Protein AF-A0A835JUM2-F1 (afdb_monomer)

Secondary structure (DSSP, 8-state):
------PPPPPPEEEEEPPEE--HHHHTTTEEEE----TTPPP-TTS-----TTS-EEEEEEEEE---SEESEEEEESS--EEEEEGGG--EEEEEE---EESSSGGG-TT-EE-TTS-EE-PPPGGG-EEEEE-SS-EEEEPTT-EEEEEE-SSSEEEEEEEEETTTTSS-SSEEEEE-TTEEEEEPPPPP--PPPPPPPPPP-PPPPP------------------------------------HHHHS--------

Foldseek 3Di:
DDDDPPPDPDDFAEDEAEADADDQVVCVQFFGKADDDDPPDDDDPNDGPWQAPPAAKDKDKDKDFDFAQKDQKKKFFQRTKKKKWWDPFAKWKKKKAGAFWDADPVRRPPQWDADPQGTIGHDDAPVRIHMHIGGGGIMTIGDHRIIMDDRGDDDRMTMMTMIIHPCQPPPDSGMDMDGNVSYMYHYDDDDPDPDDDPDDDDDDDDDDDDDDDDDDDDDDDDDDDDDDDDDDDPPPPPPPPDDDDDCCVPVVDDDDDDD

Radius of gyration: 27.14 Å; Cα contacts (8 Å, |Δi|>4): 420; chains: 1; bounding box: 74×50×97 Å

Nearest PDB structures (foldseek):
  1xsq-assembly1_A  TM=7.901E-01  e=9.820E-09  Escherichia coli
  2bdr-assembly1_B  TM=7.263E-01  e=4.080E-09  Pseudomonas putida KT2440
  1xsr-assembly1_B  TM=7.067E-01  e=7.064E-09  Shigella flexneri
  1yqc-assembly1_B  TM=7.377E-01  e=3.666E-08  Escherichia coli O157:H7
  9gof-assembly1_C  TM=4.450E-01  e=7.590E-03  Synechocystis

Structure (mmCIF, N/CA/C/O backbone):
data_AF-A0A835JUM2-F1
#
_entry.id   AF-A0A835JUM2-F1
#
loop_
_atom_site.group_PDB
_atom_site.id
_atom_site.type_symbol
_atom_site.label_atom_id
_atom_site.label_alt_id
_atom_site.label_comp_id
_atom_site.label_asym_id
_atom_site.label_entity_id
_atom_site.label_seq_id
_atom_site.pdbx_PDB_ins_code
_atom_site.Cartn_x
_atom_site.Cartn_y
_atom_site.Cartn_z
_atom_site.occupancy
_atom_site.B_iso_or_equiv
_atom_site.auth_seq_id
_atom_site.auth_comp_id
_atom_site.auth_asym_id
_atom_site.auth_atom_id
_atom_site.pdbx_PDB_model_num
ATOM 1 N N . MET A 1 1 ? -34.531 -0.348 -42.355 1.00 35.59 1 MET A N 1
ATOM 2 C CA . MET A 1 1 ? -33.604 -1.500 -42.415 1.00 35.59 1 MET A CA 1
ATOM 3 C C . MET A 1 1 ? -32.203 -0.928 -42.332 1.00 35.59 1 MET A C 1
ATOM 5 O O . MET A 1 1 ? -31.914 -0.060 -43.134 1.00 35.59 1 MET A O 1
ATOM 9 N N . GLU A 1 2 ? -31.321 -1.218 -41.389 1.00 36.34 2 GLU A N 1
ATOM 10 C CA . GLU A 1 2 ? -31.312 -2.051 -40.189 1.00 36.34 2 GLU A CA 1
ATOM 11 C C . GLU A 1 2 ? -30.392 -1.357 -39.172 1.00 36.34 2 GLU A C 1
ATOM 13 O O . GLU A 1 2 ? -29.465 -0.634 -39.533 1.00 36.34 2 GLU A O 1
ATOM 18 N N . ILE A 1 3 ? -30.685 -1.571 -37.893 1.00 44.44 3 ILE A N 1
ATOM 19 C CA . ILE A 1 3 ? -29.864 -1.183 -36.747 1.00 44.44 3 ILE A CA 1
ATOM 20 C C . ILE A 1 3 ? -28.924 -2.361 -36.447 1.00 44.44 3 ILE A C 1
ATOM 22 O O . ILE A 1 3 ? -29.314 -3.507 -36.635 1.00 44.44 3 ILE A O 1
ATOM 26 N N . SER A 1 4 ? -27.777 -2.068 -35.826 1.00 44.69 4 SER A N 1
ATOM 27 C CA . SER A 1 4 ? -27.016 -2.965 -34.934 1.00 44.69 4 SER A CA 1
ATOM 28 C C . SER A 1 4 ? -25.844 -3.744 -35.535 1.00 44.69 4 SER A C 1
ATOM 30 O O . SER A 1 4 ? -25.947 -4.917 -35.875 1.00 44.69 4 SER A O 1
ATOM 32 N N . GLY A 1 5 ? -24.658 -3.147 -35.411 1.00 42.00 5 GLY A N 1
ATOM 33 C CA . GLY A 1 5 ? -23.423 -3.883 -35.143 1.00 42.00 5 GLY A CA 1
ATOM 34 C C . GLY A 1 5 ? -23.059 -3.809 -33.657 1.00 42.00 5 GLY A C 1
ATOM 35 O O . GLY A 1 5 ? -22.056 -3.195 -33.309 1.00 42.00 5 GLY A O 1
ATOM 36 N N . LYS A 1 6 ? -23.867 -4.382 -32.750 1.00 43.22 6 LYS A N 1
ATOM 37 C CA . LYS A 1 6 ? -23.385 -4.671 -31.387 1.00 43.22 6 LYS A CA 1
ATOM 38 C C . LYS A 1 6 ? -22.268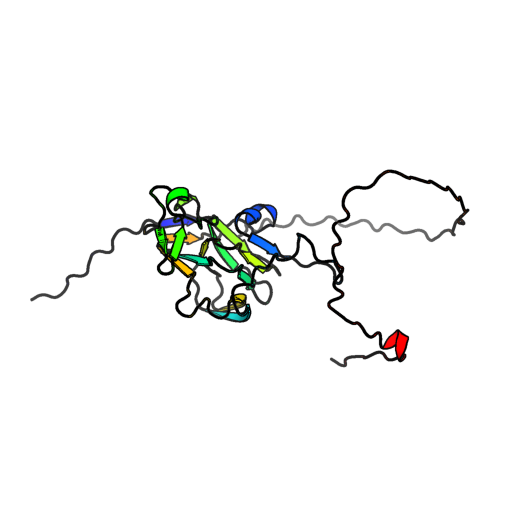 -5.707 -31.506 1.00 43.22 6 LYS A C 1
ATOM 40 O O . LYS A 1 6 ? -22.530 -6.866 -31.824 1.00 43.22 6 LYS A O 1
ATOM 45 N N . SER A 1 7 ? -21.028 -5.283 -31.270 1.00 48.22 7 SER A N 1
ATOM 46 C CA . SER A 1 7 ? -19.894 -6.192 -31.133 1.00 48.22 7 SER A CA 1
ATOM 47 C C . SER A 1 7 ? -20.215 -7.222 -30.045 1.00 48.22 7 SER A C 1
ATOM 49 O O . SER A 1 7 ? -20.602 -6.875 -28.927 1.00 48.22 7 SER A O 1
ATOM 51 N N . LYS A 1 8 ? -20.118 -8.512 -30.387 1.00 41.38 8 LYS A N 1
ATOM 52 C CA . LYS A 1 8 ? -20.225 -9.599 -29.406 1.00 41.38 8 LYS A CA 1
ATOM 53 C C . LYS A 1 8 ? -19.185 -9.350 -28.300 1.00 41.38 8 LYS A C 1
ATOM 55 O O . LYS A 1 8 ? -18.025 -9.113 -28.646 1.00 41.38 8 LYS A O 1
ATOM 60 N N . PRO A 1 9 ? -19.552 -9.406 -27.004 1.00 50.22 9 PRO A N 1
ATOM 61 C CA . PRO A 1 9 ? -18.567 -9.307 -25.939 1.00 50.22 9 PRO A CA 1
ATOM 62 C C . PRO A 1 9 ? -17.580 -10.464 -26.093 1.00 50.22 9 PRO A C 1
ATOM 64 O O . PRO A 1 9 ? -17.992 -11.625 -26.137 1.00 50.22 9 PRO A O 1
ATOM 67 N N . GLN A 1 10 ? -16.289 -10.151 -26.223 1.00 50.84 10 GLN A N 1
ATOM 68 C CA . GLN A 1 10 ? -15.258 -11.182 -26.191 1.00 50.84 10 GLN A CA 1
ATOM 69 C C . GLN A 1 10 ? -15.315 -11.920 -24.843 1.00 50.84 10 GLN A C 1
ATOM 71 O O . GLN A 1 10 ? -15.586 -11.286 -23.818 1.00 50.84 10 GLN A O 1
ATOM 76 N N . PRO A 1 11 ? -15.094 -13.247 -24.821 1.00 54.12 11 PRO A N 1
ATOM 77 C CA . PRO A 1 11 ? -15.114 -14.017 -23.586 1.00 54.12 11 PRO A CA 1
ATOM 78 C C . PRO A 1 11 ? -14.038 -13.490 -22.629 1.00 54.12 11 PRO A C 1
ATOM 80 O O . PRO A 1 11 ? -12.848 -13.516 -22.934 1.00 54.12 11 PRO A O 1
ATOM 83 N N . VAL A 1 12 ? -14.467 -12.988 -21.471 1.00 65.69 12 VAL A N 1
ATOM 84 C CA . VAL A 1 12 ? -13.568 -12.513 -20.415 1.00 65.69 12 VAL A CA 1
ATOM 85 C C . VAL A 1 12 ? -13.053 -13.727 -19.649 1.00 65.69 12 VAL A C 1
ATOM 87 O O . VAL A 1 12 ? -13.846 -14.494 -19.104 1.00 65.69 12 VAL A O 1
ATOM 90 N N . ASN A 1 13 ? -11.734 -13.899 -19.580 1.00 78.06 13 ASN A N 1
ATOM 91 C CA . ASN A 1 13 ? -11.128 -14.922 -18.733 1.00 78.06 13 ASN A CA 1
ATOM 92 C C . ASN A 1 13 ? -11.263 -14.493 -17.261 1.00 78.06 13 ASN A C 1
ATOM 94 O O . ASN A 1 13 ? -10.704 -13.470 -16.865 1.00 78.06 13 ASN A O 1
ATOM 98 N N . VAL A 1 14 ? -12.027 -15.231 -16.451 1.00 78.38 14 VAL A N 1
ATOM 99 C CA . VAL A 1 14 ? -12.276 -14.886 -15.041 1.00 78.38 14 VAL A CA 1
ATOM 100 C C . VAL A 1 14 ? -11.439 -15.769 -14.127 1.00 78.38 14 VAL A C 1
ATOM 102 O O . VAL A 1 14 ? -11.598 -16.988 -14.116 1.00 78.38 14 VAL A O 1
ATOM 105 N N . LYS A 1 15 ? -10.597 -15.149 -13.297 1.00 80.81 15 LYS A N 1
ATOM 106 C CA . LYS A 1 15 ? -9.827 -15.827 -12.257 1.00 80.81 15 LYS A CA 1
ATOM 107 C C . LYS A 1 15 ? -10.419 -15.544 -10.884 1.00 80.81 15 LYS A C 1
ATOM 109 O O . LYS A 1 15 ? -10.420 -14.413 -10.402 1.00 80.81 15 LYS A O 1
ATOM 114 N N . VAL A 1 16 ? -10.895 -16.597 -10.235 1.00 84.81 16 VAL A N 1
ATOM 115 C CA . VAL A 1 16 ? -11.339 -16.539 -8.843 1.00 84.81 16 VAL A CA 1
ATOM 116 C C . VAL A 1 16 ? -10.122 -16.628 -7.929 1.00 84.81 16 VAL A C 1
ATOM 118 O O . VAL A 1 16 ? -9.313 -17.544 -8.068 1.00 84.81 16 VAL A O 1
ATOM 121 N N . VAL A 1 17 ? -9.989 -15.693 -6.988 1.00 87.00 17 VAL A N 1
ATOM 122 C CA . VAL A 1 17 ? -8.877 -15.677 -6.028 1.00 87.00 17 VAL A CA 1
ATOM 123 C C . VAL A 1 17 ? -9.404 -15.651 -4.601 1.00 87.00 17 VAL A C 1
ATOM 125 O O . VAL A 1 17 ? -10.311 -14.887 -4.264 1.00 87.00 17 VAL A O 1
ATOM 128 N N . LYS A 1 18 ? -8.816 -16.501 -3.755 1.00 90.94 18 LYS A N 1
ATOM 129 C CA . LYS A 1 18 ? -9.053 -16.510 -2.313 1.00 90.94 18 LYS A CA 1
ATOM 130 C C . LYS A 1 18 ? -8.054 -15.559 -1.641 1.00 90.94 18 LYS A C 1
ATOM 132 O O . LYS A 1 18 ? -6.857 -15.735 -1.857 1.00 90.94 18 LYS A O 1
ATOM 137 N N . PRO A 1 19 ? -8.511 -14.579 -0.844 1.00 95.00 19 PRO A N 1
ATOM 138 C CA . PRO A 1 19 ? -7.604 -13.705 -0.112 1.00 95.00 19 PRO A CA 1
ATOM 139 C C . PRO A 1 19 ? -6.831 -14.442 0.987 1.00 95.00 19 PRO A C 1
ATOM 141 O O . PRO A 1 19 ? -7.405 -15.280 1.688 1.00 95.00 19 PRO A O 1
ATOM 144 N N . THR A 1 20 ? -5.572 -14.059 1.180 1.00 96.69 20 THR A N 1
ATOM 145 C CA . THR A 1 20 ? -4.725 -14.441 2.324 1.00 96.69 20 THR A CA 1
ATO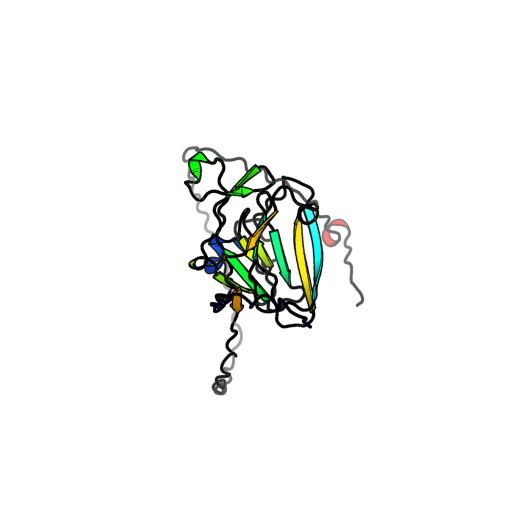M 146 C C . THR A 1 20 ? -4.648 -13.274 3.308 1.00 96.69 20 THR A C 1
ATOM 148 O O . THR A 1 20 ? -4.646 -12.126 2.877 1.00 96.69 20 THR A O 1
ATOM 151 N N . GLU A 1 21 ? -4.605 -13.511 4.620 1.00 97.94 21 GLU A N 1
ATOM 152 C CA . GLU A 1 21 ? -4.428 -12.406 5.579 1.00 97.94 21 GLU A CA 1
ATOM 153 C C . GLU A 1 21 ? -3.045 -11.762 5.417 1.00 97.94 21 GLU A C 1
ATOM 155 O O . GLU A 1 21 ? -2.048 -12.468 5.283 1.00 97.94 21 GLU A O 1
ATOM 160 N N . ALA A 1 22 ? -2.984 -10.431 5.433 1.00 98.12 22 ALA A N 1
ATOM 161 C CA . ALA A 1 22 ? -1.729 -9.696 5.428 1.00 98.12 22 ALA A CA 1
ATOM 162 C C . ALA A 1 22 ? -1.066 -9.771 6.810 1.00 98.12 22 ALA A C 1
ATOM 164 O O . ALA A 1 22 ? -1.553 -9.206 7.792 1.00 98.12 22 ALA A O 1
ATOM 165 N N . THR A 1 23 ? 0.076 -10.448 6.857 1.00 97.75 23 THR A N 1
ATOM 166 C CA . THR A 1 23 ? 1.000 -10.495 7.998 1.00 97.75 23 THR A CA 1
ATOM 167 C C . THR A 1 23 ? 2.378 -10.010 7.546 1.00 97.75 23 THR A C 1
ATOM 169 O O . THR A 1 23 ? 2.643 -10.013 6.336 1.00 97.75 23 THR A O 1
ATOM 172 N N . PRO A 1 24 ? 3.282 -9.629 8.465 1.00 97.50 24 PRO A N 1
ATOM 173 C CA . PRO A 1 24 ? 4.654 -9.287 8.099 1.00 97.50 24 PRO A CA 1
ATOM 174 C C . PRO A 1 24 ? 5.326 -10.357 7.221 1.00 97.50 24 PRO A C 1
ATOM 176 O O . PRO A 1 24 ? 5.960 -10.034 6.221 1.00 97.50 24 PRO A O 1
ATOM 179 N N . GLU A 1 25 ? 5.119 -11.641 7.515 1.00 97.81 25 GLU A N 1
ATOM 180 C CA . GLU A 1 25 ? 5.745 -12.763 6.805 1.00 97.81 25 GLU A CA 1
ATOM 181 C C . GLU A 1 25 ? 5.142 -12.989 5.421 1.00 97.81 25 GLU A C 1
ATOM 183 O O . GLU A 1 25 ? 5.872 -13.241 4.460 1.00 97.81 25 GLU A O 1
ATOM 188 N N . SER A 1 26 ? 3.814 -12.926 5.318 1.00 98.12 26 SER A N 1
ATOM 189 C CA . SER A 1 26 ? 3.096 -13.192 4.070 1.00 98.12 26 SER A CA 1
ATOM 190 C C . SER A 1 26 ? 3.173 -12.018 3.092 1.00 98.12 26 SER A C 1
ATOM 192 O O . SER A 1 26 ? 3.110 -12.231 1.881 1.00 98.12 26 SER A O 1
ATOM 194 N N . PHE A 1 27 ? 3.370 -10.792 3.592 1.00 98.44 27 PHE A N 1
ATOM 195 C CA . PHE A 1 27 ? 3.396 -9.574 2.782 1.00 98.44 27 PHE A CA 1
ATOM 196 C C . PHE A 1 27 ? 4.808 -9.057 2.442 1.00 98.44 27 PHE A C 1
ATOM 198 O O . PHE A 1 27 ? 4.936 -8.170 1.597 1.00 98.44 27 PHE A O 1
ATOM 205 N N . LYS A 1 28 ? 5.872 -9.624 3.035 1.00 97.81 28 LYS A N 1
ATOM 206 C CA . LYS A 1 28 ? 7.263 -9.119 2.948 1.00 97.81 28 LYS A CA 1
ATOM 207 C C . LYS A 1 28 ? 7.801 -8.850 1.538 1.00 97.81 28 LYS A C 1
ATOM 209 O O . LYS A 1 28 ? 8.631 -7.968 1.354 1.00 97.81 28 LYS A O 1
ATOM 214 N N . GLU A 1 29 ? 7.354 -9.606 0.533 1.00 98.00 29 GLU A N 1
ATOM 215 C CA . GLU A 1 29 ? 7.826 -9.443 -0.853 1.00 98.00 29 GLU A CA 1
ATOM 216 C C . GLU A 1 29 ? 7.176 -8.248 -1.572 1.00 98.00 29 GLU A C 1
ATOM 218 O O . GLU A 1 29 ? 7.669 -7.791 -2.602 1.00 98.00 29 GLU A O 1
ATOM 223 N N . TYR A 1 30 ? 6.071 -7.737 -1.028 1.00 98.38 30 TYR A N 1
ATOM 224 C CA . TYR A 1 30 ? 5.279 -6.641 -1.588 1.00 98.38 30 TYR A CA 1
ATOM 225 C C . TYR A 1 30 ? 5.457 -5.349 -0.788 1.00 98.38 30 TYR A C 1
ATOM 227 O O . TYR A 1 30 ? 5.277 -4.252 -1.324 1.00 98.38 30 TYR A O 1
A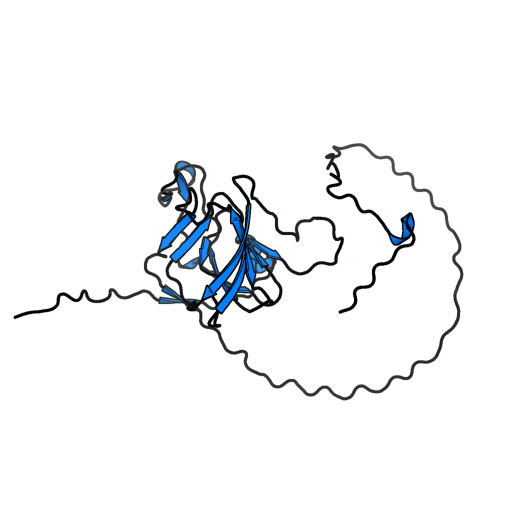TOM 235 N N . GLY A 1 31 ? 5.802 -5.462 0.492 1.00 98.38 31 GLY A N 1
ATOM 236 C CA . GLY A 1 31 ? 5.839 -4.331 1.398 1.00 98.38 31 GLY A CA 1
ATOM 237 C C . GLY A 1 31 ? 5.950 -4.738 2.861 1.00 98.38 31 GLY A C 1
ATOM 238 O O . GLY A 1 31 ? 6.455 -5.807 3.189 1.00 98.38 31 GLY A O 1
ATOM 239 N N . GLN A 1 32 ? 5.440 -3.877 3.737 1.00 98.62 32 GLN A N 1
ATOM 240 C CA . GLN A 1 32 ? 5.355 -4.100 5.178 1.00 98.62 32 GLN A CA 1
ATOM 241 C C . GLN A 1 32 ? 3.902 -3.974 5.643 1.00 98.62 32 GLN A C 1
ATOM 243 O O . GLN A 1 32 ? 3.146 -3.154 5.118 1.00 98.62 32 GLN A O 1
ATOM 248 N N . VAL A 1 33 ? 3.527 -4.779 6.635 1.00 98.44 33 VAL A N 1
ATOM 249 C CA . VAL A 1 33 ? 2.294 -4.608 7.413 1.00 98.44 33 VAL A CA 1
ATOM 250 C C . VAL A 1 33 ? 2.696 -3.938 8.713 1.00 98.44 33 VAL A C 1
ATOM 252 O O . VAL A 1 33 ? 3.566 -4.458 9.407 1.00 98.44 33 VAL A O 1
ATOM 255 N N . ILE A 1 34 ? 2.092 -2.793 9.013 1.00 97.81 34 ILE A N 1
ATOM 256 C CA . ILE A 1 34 ? 2.413 -2.001 10.195 1.00 97.81 34 ILE A CA 1
ATOM 257 C C . ILE A 1 34 ? 1.254 -2.093 11.177 1.00 97.81 34 ILE A C 1
ATOM 259 O O . ILE A 1 34 ? 0.096 -1.834 10.832 1.00 97.81 34 ILE A O 1
ATOM 263 N N . GLU A 1 35 ? 1.595 -2.503 12.391 1.00 94.62 35 GLU A N 1
ATOM 264 C CA . GLU A 1 35 ? 0.688 -2.707 13.514 1.00 94.62 35 GLU A CA 1
ATOM 265 C C . GLU A 1 35 ? 1.028 -1.719 14.633 1.00 94.62 35 GLU A C 1
ATOM 267 O O . GLU A 1 35 ? 2.043 -1.028 14.576 1.00 94.62 35 GLU A O 1
ATOM 272 N N . ALA A 1 36 ? 0.163 -1.636 15.641 1.00 92.50 36 ALA A N 1
ATOM 273 C CA . ALA A 1 36 ? 0.423 -0.793 16.798 1.00 92.50 36 ALA A CA 1
ATOM 274 C C . ALA A 1 36 ? 1.676 -1.266 17.556 1.00 92.50 36 ALA A C 1
ATOM 276 O O . ALA A 1 36 ? 1.815 -2.454 17.855 1.00 92.50 36 ALA A O 1
ATOM 277 N N . SER A 1 37 ? 2.541 -0.319 17.907 1.00 90.31 37 SER A N 1
ATOM 278 C CA . SER A 1 37 ? 3.666 -0.486 18.827 1.00 90.31 37 SER A CA 1
ATOM 279 C C . SER A 1 37 ? 3.447 0.355 20.093 1.00 90.31 37 SER A C 1
ATOM 281 O O . SER A 1 37 ? 2.630 1.284 20.084 1.00 90.31 37 SER A O 1
ATOM 283 N N . PRO A 1 38 ? 4.121 0.029 21.210 1.00 91.81 38 PRO A N 1
ATOM 284 C CA . PRO A 1 38 ? 4.173 0.905 22.373 1.00 91.81 38 PRO A CA 1
ATOM 285 C C . PRO A 1 38 ? 4.737 2.287 22.023 1.00 91.81 38 PRO A C 1
ATOM 287 O O . PRO A 1 38 ? 5.635 2.414 21.192 1.00 91.81 38 PRO A O 1
ATOM 290 N N . ASP A 1 39 ? 4.236 3.316 22.704 1.00 89.25 39 ASP A N 1
ATOM 291 C CA . ASP A 1 39 ? 4.783 4.667 22.586 1.00 89.25 39 ASP A CA 1
ATOM 292 C C . ASP A 1 39 ? 6.248 4.724 23.060 1.00 89.25 39 ASP A C 1
ATOM 294 O O . ASP A 1 39 ? 6.640 4.030 24.003 1.00 89.25 39 ASP A O 1
ATOM 298 N N . GLY A 1 40 ? 7.056 5.550 22.396 1.00 85.81 40 GLY A N 1
ATOM 299 C CA . GLY A 1 40 ? 8.481 5.722 22.690 1.00 85.81 40 GLY A CA 1
ATOM 300 C C . GLY A 1 40 ? 9.413 4.600 22.208 1.00 85.81 40 GLY A C 1
ATOM 301 O O . GLY A 1 40 ? 10.599 4.639 22.541 1.00 85.81 40 GLY A O 1
ATOM 302 N N . GLU A 1 41 ? 8.930 3.611 21.442 1.00 88.69 41 GLU A N 1
ATOM 303 C CA . GLU A 1 41 ? 9.810 2.633 20.778 1.00 88.69 41 GLU A CA 1
ATOM 304 C C . GLU A 1 41 ? 10.740 3.351 19.773 1.00 88.69 41 GLU A C 1
ATOM 306 O O . GLU A 1 41 ? 10.306 4.220 19.013 1.00 88.69 41 GLU A O 1
ATOM 311 N N . GLU A 1 42 ? 12.042 3.032 19.794 1.00 90.19 42 GLU A N 1
ATOM 312 C CA . GLU A 1 42 ? 13.005 3.612 18.846 1.00 90.19 42 GLU A CA 1
ATOM 313 C C . GLU A 1 42 ? 12.721 3.109 17.418 1.00 90.19 42 GLU A C 1
ATOM 315 O O . GLU A 1 42 ? 12.388 1.939 17.219 1.00 90.19 42 GLU A O 1
ATOM 320 N N . PHE A 1 43 ? 12.921 3.978 16.418 1.00 91.88 43 PHE A N 1
ATOM 321 C CA . PHE A 1 43 ? 12.747 3.624 15.007 1.00 91.88 43 PHE A CA 1
ATOM 322 C C . PHE A 1 43 ? 13.567 2.385 14.625 1.00 91.88 43 PHE A C 1
ATOM 324 O O . PHE A 1 43 ? 14.780 2.319 14.847 1.00 91.88 43 PHE A O 1
ATOM 331 N N . GLY A 1 44 ? 12.912 1.426 13.980 1.00 92.75 44 GLY A N 1
ATOM 332 C CA . GLY A 1 44 ? 13.501 0.149 13.626 1.00 92.75 44 GLY A CA 1
ATOM 333 C C . GLY A 1 44 ? 12.855 -0.518 12.410 1.00 92.75 44 GLY A C 1
ATOM 334 O O . GLY A 1 44 ? 12.019 0.053 11.712 1.00 92.75 44 GLY A O 1
ATOM 335 N N . PRO A 1 45 ? 13.231 -1.776 12.121 1.00 92.56 45 PRO A N 1
ATOM 336 C CA . PRO A 1 45 ? 12.781 -2.493 10.925 1.00 92.56 45 PRO A CA 1
ATOM 337 C C . PRO A 1 45 ? 11.280 -2.829 10.920 1.00 92.56 45 PRO A C 1
ATOM 339 O O . PRO A 1 45 ? 10.745 -3.226 9.883 1.00 92.56 45 PRO A O 1
ATOM 342 N N . LYS A 1 46 ? 10.605 -2.702 12.069 1.00 91.12 46 LYS A N 1
ATOM 343 C CA . LYS A 1 46 ? 9.155 -2.891 12.193 1.00 91.12 46 LYS A CA 1
ATOM 344 C C . LYS A 1 46 ? 8.367 -1.660 11.749 1.00 91.12 46 LYS A C 1
ATOM 346 O O . LYS A 1 46 ? 7.207 -1.807 11.377 1.00 91.12 46 LYS A O 1
ATOM 351 N N . ASP A 1 47 ? 8.996 -0.488 11.732 1.00 94.88 47 ASP A N 1
ATOM 352 C CA . ASP A 1 47 ? 8.390 0.737 11.230 1.00 94.88 47 ASP A CA 1
ATOM 353 C C . ASP A 1 47 ? 8.355 0.753 9.705 1.00 94.88 47 ASP A C 1
ATOM 355 O O . ASP A 1 47 ? 9.164 0.112 9.019 1.00 94.88 47 ASP A O 1
ATOM 359 N N . ALA A 1 48 ? 7.426 1.535 9.158 1.00 96.56 48 ALA A N 1
ATOM 360 C CA . ALA A 1 48 ? 7.342 1.752 7.724 1.00 96.56 48 ALA A CA 1
ATOM 361 C C . ALA A 1 48 ? 8.653 2.360 7.203 1.00 96.56 48 ALA A C 1
ATOM 363 O O . ALA A 1 48 ? 8.997 3.498 7.510 1.00 96.56 48 ALA A O 1
ATOM 364 N N . GLN A 1 49 ? 9.366 1.616 6.360 1.00 97.62 49 GLN A N 1
ATOM 365 C CA . GLN A 1 49 ? 10.583 2.092 5.711 1.00 97.62 49 GLN A CA 1
ATOM 366 C C . GLN A 1 49 ? 10.189 2.921 4.485 1.00 97.62 49 GLN A C 1
ATOM 368 O O . GLN A 1 49 ? 9.937 2.377 3.400 1.00 97.62 49 GLN A O 1
ATOM 373 N N . LEU A 1 50 ? 10.053 4.231 4.681 1.00 97.19 50 LEU A N 1
ATOM 374 C CA . LEU A 1 50 ? 9.536 5.161 3.680 1.00 97.19 50 LEU A CA 1
ATOM 375 C C . LEU A 1 50 ? 10.632 5.635 2.723 1.00 97.19 50 LEU A C 1
ATOM 377 O O . LEU A 1 50 ? 11.724 6.011 3.136 1.00 97.19 50 LEU A O 1
ATOM 381 N N . ASN A 1 51 ? 10.302 5.692 1.434 1.00 95.88 51 ASN A N 1
ATOM 382 C CA . ASN A 1 51 ? 11.060 6.462 0.457 1.00 95.88 51 ASN A CA 1
ATOM 383 C C . ASN A 1 51 ? 10.125 7.483 -0.191 1.00 95.88 51 ASN A C 1
ATOM 385 O O . ASN A 1 51 ? 9.244 7.128 -0.978 1.00 95.88 51 ASN A O 1
ATOM 389 N N . LEU A 1 52 ? 10.338 8.745 0.177 1.00 94.75 52 LEU A N 1
ATOM 390 C CA . LEU A 1 52 ? 9.577 9.907 -0.275 1.00 94.75 52 LEU A CA 1
ATOM 391 C C . LEU A 1 52 ? 10.493 10.986 -0.886 1.00 94.75 52 LEU A C 1
ATOM 393 O O . LEU A 1 52 ? 10.070 12.122 -1.063 1.00 94.75 52 LEU A O 1
ATOM 397 N N . SER A 1 53 ? 11.755 10.656 -1.186 1.00 94.75 53 SER A N 1
ATOM 398 C CA . SER A 1 53 ? 12.804 11.642 -1.496 1.00 94.75 53 SER A CA 1
ATOM 399 C C . SER A 1 53 ? 12.674 12.299 -2.874 1.00 94.75 53 SER A C 1
ATOM 401 O O . SER A 1 53 ? 13.284 13.335 -3.121 1.00 94.75 53 SER A O 1
ATOM 403 N N . LEU A 1 54 ? 11.877 11.717 -3.776 1.00 89.69 54 LEU A N 1
ATOM 404 C CA . LEU A 1 54 ? 11.756 12.142 -5.177 1.00 89.69 54 LEU A CA 1
ATOM 405 C C . LEU A 1 54 ? 10.563 13.075 -5.440 1.00 89.69 54 LEU A C 1
ATOM 407 O O . LEU A 1 54 ? 10.056 13.150 -6.563 1.00 89.69 54 LEU A O 1
ATOM 411 N N . GLY A 1 55 ? 10.087 13.783 -4.417 1.00 87.75 55 GLY A N 1
ATOM 412 C CA . GLY A 1 55 ? 9.041 14.787 -4.564 1.00 87.75 55 GLY A CA 1
ATOM 413 C C . GLY A 1 55 ? 8.517 15.303 -3.233 1.00 87.75 55 GLY A C 1
ATOM 414 O O . GLY A 1 55 ? 9.120 15.107 -2.185 1.00 87.75 55 GLY A O 1
ATOM 415 N N . ILE A 1 56 ? 7.363 15.962 -3.287 1.00 93.31 56 ILE A N 1
ATOM 416 C CA . ILE A 1 56 ? 6.665 16.440 -2.093 1.00 93.31 56 ILE A CA 1
ATOM 417 C C . ILE A 1 56 ? 5.776 15.301 -1.578 1.00 93.31 56 ILE A C 1
ATOM 419 O O . ILE A 1 56 ? 4.893 14.867 -2.328 1.00 93.31 56 ILE A O 1
ATOM 423 N N . PRO A 1 57 ? 5.957 14.817 -0.336 1.00 94.50 57 PRO A N 1
ATOM 424 C CA . PRO A 1 57 ? 5.033 13.868 0.264 1.00 94.50 57 PRO A CA 1
ATOM 425 C C . PRO A 1 57 ? 3.628 14.462 0.358 1.00 94.50 57 PRO A C 1
ATOM 427 O O . PRO A 1 57 ? 3.440 15.627 0.701 1.00 94.50 57 PRO A O 1
ATOM 430 N N . ARG A 1 58 ? 2.623 13.643 0.082 1.00 93.94 58 ARG A N 1
ATOM 431 C CA . ARG A 1 58 ? 1.215 13.961 0.264 1.00 93.94 58 ARG A CA 1
ATOM 432 C C . ARG A 1 58 ? 0.608 12.906 1.162 1.00 93.94 58 ARG A C 1
ATOM 434 O O . ARG A 1 58 ? 0.544 11.737 0.791 1.00 93.94 58 ARG A O 1
ATOM 441 N N . PHE A 1 59 ? 0.122 13.359 2.309 1.00 97.25 59 PHE A N 1
ATOM 442 C CA . PHE A 1 59 ? -0.650 12.554 3.235 1.00 97.25 59 PHE A CA 1
ATOM 443 C C . PHE A 1 59 ? -2.075 13.093 3.292 1.00 97.25 59 PHE A C 1
ATOM 445 O O . PHE A 1 59 ? -2.278 14.278 3.550 1.00 97.25 59 PHE A O 1
ATOM 452 N N . TYR A 1 60 ? -3.060 12.264 2.963 1.00 96.44 60 TYR A N 1
ATOM 453 C CA . TYR A 1 60 ? -4.447 12.707 2.857 1.00 96.44 60 TYR A CA 1
ATOM 454 C C . TYR A 1 60 ? -5.433 11.588 3.166 1.00 96.44 60 TYR A C 1
ATOM 456 O O . TYR A 1 60 ? -5.104 10.403 3.096 1.00 96.44 60 TYR A O 1
ATOM 464 N N . ILE A 1 61 ? -6.664 11.994 3.471 1.00 97.81 61 ILE A N 1
ATOM 465 C CA . ILE A 1 61 ? -7.797 11.087 3.598 1.00 97.81 61 ILE A CA 1
ATOM 466 C C . ILE A 1 61 ? -8.417 10.900 2.214 1.00 97.81 61 ILE A C 1
ATOM 468 O O . ILE A 1 61 ? -8.915 11.841 1.595 1.00 97.81 61 ILE A O 1
ATOM 472 N N . MET A 1 62 ? -8.369 9.672 1.717 1.00 96.06 62 MET A N 1
ATOM 473 C CA . MET A 1 62 ? -8.985 9.250 0.471 1.00 96.06 62 MET A CA 1
ATOM 474 C C . MET A 1 62 ? -10.333 8.593 0.773 1.00 96.06 62 MET A C 1
ATOM 476 O O . MET A 1 62 ? -10.386 7.442 1.208 1.00 96.06 62 MET A O 1
ATOM 480 N N . LYS A 1 63 ? -11.426 9.310 0.501 1.00 96.44 63 LYS A N 1
ATOM 481 C CA . LYS A 1 63 ? -12.782 8.756 0.552 1.00 96.44 63 LYS A CA 1
ATOM 482 C C . LYS A 1 63 ? -13.065 7.944 -0.704 1.00 96.44 63 LYS A C 1
ATOM 484 O O . LYS A 1 63 ? -13.023 8.473 -1.815 1.00 96.44 63 LYS A O 1
ATOM 489 N N . LEU A 1 64 ? -13.351 6.658 -0.536 1.00 94.81 64 LEU A N 1
ATOM 490 C CA . LEU A 1 64 ? -13.701 5.759 -1.630 1.00 94.81 64 LEU A CA 1
ATOM 491 C C . LEU A 1 64 ? -15.153 5.313 -1.518 1.00 94.81 64 LEU A C 1
ATOM 493 O O . LEU A 1 64 ? -15.633 4.996 -0.433 1.00 94.81 64 LEU A O 1
ATOM 497 N N . GLU A 1 65 ? -15.828 5.211 -2.661 1.00 93.81 65 GLU A N 1
ATOM 498 C CA . GLU A 1 65 ? -17.220 4.772 -2.745 1.00 93.81 65 GLU A CA 1
ATOM 499 C C . GLU A 1 65 ? -17.383 3.640 -3.769 1.00 93.81 65 GLU A C 1
ATOM 501 O O . GLU A 1 65 ? -16.649 3.564 -4.757 1.00 93.81 65 GLU A O 1
ATOM 506 N N . LYS A 1 66 ? -18.368 2.765 -3.538 1.00 86.44 66 LYS A N 1
ATOM 507 C CA . LYS A 1 66 ? -18.885 1.757 -4.483 1.00 86.44 66 LYS A CA 1
ATOM 508 C C . LYS A 1 66 ? -17.798 0.892 -5.135 1.00 86.44 66 LYS A C 1
ATOM 510 O O . LYS A 1 66 ? -17.811 0.653 -6.344 1.00 86.44 66 LYS A O 1
ATOM 515 N N . ARG A 1 67 ? -16.850 0.388 -4.342 1.00 85.06 67 ARG A N 1
ATOM 516 C CA . ARG A 1 67 ? -15.817 -0.536 -4.831 1.00 85.06 67 ARG A CA 1
ATOM 517 C C . ARG A 1 67 ? -16.389 -1.946 -4.976 1.00 85.06 67 ARG A C 1
ATOM 519 O O . ARG A 1 67 ? -16.977 -2.492 -4.051 1.00 85.06 67 ARG A O 1
ATOM 526 N N . SER A 1 68 ? -16.202 -2.559 -6.142 1.00 84.00 68 SER A N 1
ATOM 527 C CA . SER A 1 68 ? -16.517 -3.976 -6.345 1.00 84.00 68 SER A CA 1
ATOM 528 C C . SER A 1 68 ? -15.327 -4.855 -5.968 1.00 84.00 68 SER A C 1
ATOM 530 O O . SER A 1 68 ? -14.189 -4.482 -6.235 1.00 84.00 68 SER A O 1
ATOM 532 N N . LEU A 1 69 ? -15.575 -6.060 -5.449 1.00 91.88 69 LEU A N 1
ATOM 533 C CA . LEU A 1 69 ? -14.543 -7.070 -5.165 1.00 91.88 69 LEU A CA 1
ATOM 534 C C . LEU A 1 69 ? -14.031 -7.773 -6.442 1.00 91.88 69 LEU A C 1
ATOM 536 O O . LEU A 1 69 ? -13.990 -9.000 -6.534 1.00 91.88 69 LEU A O 1
ATOM 540 N N . LYS A 1 70 ? -13.676 -6.977 -7.453 1.00 88.62 70 LYS A N 1
ATOM 541 C CA . LYS A 1 70 ? -13.104 -7.418 -8.724 1.00 88.62 70 LYS A CA 1
ATOM 542 C C . LYS A 1 70 ? -12.191 -6.347 -9.310 1.00 88.62 70 LYS A C 1
ATOM 544 O O . LYS A 1 70 ? -12.440 -5.157 -9.122 1.00 88.62 70 LYS A O 1
ATOM 549 N N . PHE A 1 71 ? -11.180 -6.769 -10.058 1.00 87.75 71 PHE A N 1
ATOM 550 C CA . PHE A 1 71 ? -10.287 -5.875 -10.793 1.00 87.75 71 PHE A CA 1
ATOM 551 C C . PHE A 1 71 ? -9.740 -6.567 -12.045 1.00 87.75 71 PHE A C 1
ATOM 553 O O . PHE A 1 71 ? -9.605 -7.785 -12.089 1.00 87.75 71 PHE A O 1
ATOM 560 N N . SER A 1 72 ? -9.433 -5.784 -13.076 1.00 86.00 72 SER A N 1
ATOM 561 C CA . SER A 1 72 ? -8.770 -6.251 -14.306 1.00 86.00 72 SER A CA 1
ATOM 562 C C . SER A 1 72 ? -7.508 -5.451 -14.623 1.00 86.00 72 SER A C 1
ATOM 564 O O . SER A 1 72 ? -6.853 -5.703 -15.631 1.00 86.00 72 SER A O 1
ATOM 566 N N . SER A 1 73 ? -7.188 -4.467 -13.780 1.00 82.94 73 SER A N 1
ATOM 567 C CA . SER A 1 73 ? -6.034 -3.592 -13.934 1.00 82.94 73 SER A CA 1
ATOM 568 C C . SER A 1 73 ? -5.243 -3.542 -12.640 1.00 82.94 73 SER A C 1
ATOM 570 O O . SER A 1 73 ? -5.823 -3.639 -11.557 1.00 82.94 73 SER A O 1
ATOM 572 N N . ILE A 1 74 ? -3.932 -3.378 -12.768 1.00 89.19 74 ILE A N 1
ATOM 573 C CA . ILE A 1 74 ? -2.998 -3.296 -11.649 1.00 89.19 74 ILE A CA 1
ATOM 574 C C . ILE A 1 74 ? -1.984 -2.184 -11.918 1.00 89.19 74 ILE A C 1
ATOM 576 O O . ILE A 1 74 ? -1.656 -1.913 -13.078 1.00 89.19 74 ILE A O 1
ATOM 580 N N . THR A 1 75 ? -1.536 -1.524 -10.853 1.00 91.19 75 THR A N 1
ATOM 581 C CA . THR A 1 75 ? -0.741 -0.299 -10.937 1.00 91.19 75 THR A CA 1
ATOM 582 C C . THR A 1 75 ? 0.515 -0.369 -10.076 1.00 91.19 75 THR A C 1
ATOM 584 O O . THR A 1 75 ? 0.455 -0.925 -8.988 1.00 91.19 75 THR A O 1
ATOM 587 N N . HIS A 1 76 ? 1.637 0.219 -10.500 1.00 92.62 76 HIS A N 1
ATOM 588 C CA . HIS A 1 76 ? 2.810 0.413 -9.632 1.00 92.62 76 HIS A CA 1
ATOM 589 C C . HIS A 1 76 ? 3.311 1.857 -9.617 1.00 92.62 76 HIS A C 1
ATOM 591 O O . HIS A 1 76 ? 3.114 2.600 -10.580 1.00 92.62 76 HIS A O 1
ATOM 597 N N . HIS A 1 77 ? 4.012 2.225 -8.540 1.00 91.94 77 HIS A N 1
ATOM 598 C CA . HIS A 1 77 ? 4.723 3.500 -8.403 1.00 91.94 77 HIS A CA 1
ATOM 599 C C . HIS A 1 77 ? 6.234 3.263 -8.435 1.00 91.94 77 HIS A C 1
ATOM 601 O O . HIS A 1 77 ? 6.760 2.571 -7.569 1.00 91.94 77 HIS A O 1
ATOM 607 N N . ALA A 1 78 ? 6.950 3.834 -9.408 1.00 90.81 78 ALA A N 1
ATOM 608 C CA . ALA A 1 78 ? 8.384 3.560 -9.583 1.00 90.81 78 ALA A CA 1
ATOM 609 C C . ALA A 1 78 ? 9.351 4.423 -8.755 1.00 90.81 78 ALA A C 1
ATOM 611 O O . ALA A 1 78 ? 10.527 4.093 -8.690 1.00 90.81 78 ALA A O 1
ATOM 612 N N . ASN A 1 79 ? 8.867 5.477 -8.089 1.00 89.81 79 ASN A N 1
ATOM 613 C CA . ASN A 1 79 ? 9.727 6.443 -7.382 1.00 89.81 79 ASN A CA 1
ATOM 614 C C . ASN A 1 79 ? 9.390 6.631 -5.901 1.00 89.81 79 ASN A C 1
ATOM 616 O O . ASN A 1 79 ? 10.010 7.456 -5.238 1.00 89.81 79 ASN A O 1
ATOM 620 N N . VAL A 1 80 ? 8.364 5.953 -5.393 1.00 93.62 80 VAL A N 1
ATOM 621 C CA . VAL A 1 80 ? 7.862 6.213 -4.044 1.00 93.62 80 VAL A CA 1
ATOM 622 C C . VAL A 1 80 ? 7.296 4.945 -3.433 1.00 93.62 80 VAL A C 1
ATOM 624 O O . VAL A 1 80 ? 6.707 4.114 -4.127 1.00 93.62 80 VAL A O 1
ATOM 627 N N . THR A 1 81 ? 7.474 4.805 -2.127 1.00 97.19 81 THR A N 1
ATOM 628 C CA . THR A 1 81 ? 6.667 3.897 -1.314 1.00 97.19 81 THR A CA 1
ATOM 629 C C . THR A 1 81 ? 5.286 4.492 -1.075 1.00 97.19 81 THR A C 1
ATOM 631 O O . THR A 1 81 ? 5.175 5.688 -0.819 1.00 97.19 81 THR A O 1
ATOM 634 N N . GLN A 1 82 ? 4.245 3.668 -1.071 1.00 97.50 82 GLN A N 1
ATOM 635 C CA . GLN A 1 82 ? 2.895 4.125 -0.745 1.00 97.50 82 GLN A CA 1
ATOM 636 C C . GLN A 1 82 ? 2.407 3.471 0.543 1.00 97.50 82 GLN A C 1
ATOM 638 O O . GLN A 1 82 ? 2.535 2.255 0.677 1.00 97.50 82 GLN A O 1
ATOM 643 N N . CYS A 1 83 ? 1.806 4.239 1.453 1.00 98.44 83 CYS A N 1
ATOM 644 C CA . CYS A 1 83 ? 1.105 3.672 2.606 1.00 98.44 83 CYS A CA 1
ATOM 645 C C . CYS A 1 83 ? -0.407 3.821 2.474 1.00 98.44 83 CYS A C 1
ATOM 647 O O . CYS A 1 83 ? -0.894 4.891 2.119 1.00 98.44 83 CYS A O 1
ATOM 649 N N . LEU A 1 84 ? -1.136 2.758 2.815 1.00 98.12 84 LEU A N 1
ATOM 650 C CA . LEU A 1 84 ? -2.596 2.700 2.801 1.00 98.12 84 LEU A CA 1
ATOM 651 C C . LEU A 1 84 ? -3.110 2.081 4.102 1.00 98.12 84 LEU A C 1
ATOM 653 O O . LEU A 1 84 ? -2.683 0.991 4.481 1.00 98.12 84 LEU A O 1
ATOM 657 N N . GLY A 1 85 ? -4.064 2.733 4.760 1.00 98.00 85 GLY A N 1
ATOM 658 C CA . GLY A 1 85 ? -4.719 2.199 5.956 1.00 98.00 85 GLY A CA 1
ATOM 659 C C . GLY A 1 85 ? -6.164 2.662 6.046 1.00 98.00 85 GLY A C 1
ATOM 660 O O . GLY A 1 85 ? -6.447 3.836 5.831 1.00 98.00 85 GLY A O 1
ATOM 661 N N . SER A 1 86 ? -7.091 1.752 6.337 1.00 97.62 86 SER A N 1
ATOM 662 C CA . SER A 1 86 ? -8.497 2.113 6.536 1.00 97.62 86 SER A CA 1
ATOM 663 C C . SER A 1 86 ? -8.662 2.915 7.823 1.00 97.62 86 SER A C 1
ATOM 665 O O . SER A 1 86 ? -8.197 2.481 8.883 1.00 97.62 86 SER A O 1
ATOM 667 N N . ILE A 1 87 ? -9.395 4.021 7.766 1.00 96.75 87 ILE A N 1
ATOM 668 C CA . ILE A 1 87 ? -9.792 4.748 8.971 1.00 96.75 87 ILE A CA 1
ATOM 669 C C . ILE A 1 87 ? -10.793 3.885 9.753 1.00 96.75 87 ILE A C 1
ATOM 671 O O . ILE A 1 87 ? -11.718 3.310 9.178 1.00 96.75 87 ILE A O 1
ATOM 675 N N . GLY A 1 88 ? -10.574 3.738 11.063 1.00 93.31 88 GLY A N 1
ATOM 676 C CA . GLY A 1 88 ? -11.410 2.900 11.933 1.00 93.31 88 GLY A CA 1
ATOM 677 C C . GLY A 1 88 ? -11.182 1.386 11.806 1.00 93.31 88 GLY A C 1
ATOM 678 O O . GLY A 1 88 ? -11.989 0.614 12.315 1.00 93.31 88 GLY A O 1
ATOM 679 N N . GLY A 1 89 ? -10.115 0.938 11.128 1.00 95.38 89 GLY A N 1
ATOM 680 C CA . GLY A 1 89 ? -9.720 -0.482 11.093 1.00 95.38 89 GLY A CA 1
ATOM 681 C C . GLY A 1 89 ? -10.673 -1.411 10.324 1.00 95.38 89 GLY A C 1
ATOM 682 O O . GLY A 1 89 ? -10.724 -2.618 10.581 1.00 95.38 89 GLY A O 1
ATOM 683 N N . GLY A 1 90 ? -11.461 -0.853 9.399 1.00 96.38 90 GLY A N 1
ATOM 684 C CA . GLY A 1 90 ? -12.372 -1.613 8.547 1.00 96.38 90 GLY A CA 1
ATOM 685 C C . GLY A 1 90 ? -11.649 -2.657 7.688 1.00 96.38 90 GLY A C 1
ATOM 686 O O . GLY A 1 90 ? -10.535 -2.449 7.233 1.00 96.38 90 GLY A O 1
ATOM 687 N N . VAL A 1 91 ? -12.291 -3.799 7.431 1.00 97.44 91 VAL A N 1
ATOM 688 C CA . VAL A 1 91 ? -11.689 -4.861 6.605 1.00 97.44 91 VAL A CA 1
ATOM 689 C C . VAL A 1 91 ? -11.683 -4.467 5.129 1.00 97.44 91 VAL A C 1
ATOM 691 O O . VAL A 1 91 ? -12.735 -4.160 4.562 1.00 97.44 91 VAL A O 1
ATOM 694 N N . TRP A 1 92 ? -10.524 -4.581 4.487 1.00 97.75 92 TRP A N 1
ATOM 695 C CA . TRP A 1 92 ? -10.333 -4.290 3.068 1.00 97.75 92 TRP A CA 1
ATOM 696 C C . TRP A 1 92 ? -9.388 -5.298 2.403 1.00 97.75 92 TRP A C 1
ATOM 698 O O . TRP A 1 92 ? -8.839 -6.191 3.050 1.00 97.75 92 TRP A O 1
ATOM 708 N N . TYR A 1 93 ? -9.256 -5.204 1.083 1.00 98.19 93 TYR A N 1
ATOM 709 C CA . TYR A 1 93 ? -8.499 -6.136 0.257 1.00 98.19 93 TYR A CA 1
ATOM 710 C C . TYR A 1 93 ? -7.619 -5.396 -0.740 1.00 98.19 93 TYR A C 1
ATOM 712 O O . TYR A 1 93 ? -7.987 -4.329 -1.245 1.00 98.19 93 TYR A O 1
ATOM 720 N N . LEU A 1 94 ? -6.488 -6.010 -1.069 1.00 97.75 94 LEU A N 1
ATOM 721 C CA . LEU A 1 94 ? -5.536 -5.492 -2.038 1.00 97.75 94 LEU A CA 1
ATOM 722 C C . LEU A 1 94 ? -5.039 -6.629 -2.932 1.00 97.75 94 LEU A C 1
ATOM 724 O O . LEU A 1 94 ? -4.468 -7.604 -2.445 1.00 97.75 94 LEU A O 1
ATOM 728 N N . GLY A 1 95 ? -5.263 -6.516 -4.241 1.00 96.06 95 GLY A N 1
ATOM 729 C CA . GLY A 1 95 ? -4.561 -7.346 -5.218 1.00 96.06 95 GLY A CA 1
ATOM 730 C C . GLY A 1 95 ? -3.126 -6.852 -5.351 1.00 96.06 95 GLY A C 1
ATOM 731 O O . GLY A 1 95 ? -2.943 -5.645 -5.440 1.00 96.06 95 GLY A O 1
ATOM 732 N N . VAL A 1 96 ? -2.125 -7.731 -5.359 1.00 96.81 96 VAL A N 1
ATOM 733 C CA . VAL A 1 96 ? -0.704 -7.361 -5.456 1.00 96.81 96 VAL A CA 1
ATOM 734 C C . VAL A 1 96 ? 0.090 -8.295 -6.365 1.00 96.81 96 VAL A C 1
ATOM 736 O O . VAL A 1 96 ? -0.261 -9.463 -6.533 1.00 96.81 96 VAL A O 1
ATOM 739 N N . ALA A 1 97 ? 1.193 -7.791 -6.914 1.00 95.81 97 ALA A N 1
ATOM 740 C CA . ALA A 1 97 ? 2.273 -8.592 -7.487 1.00 95.81 97 ALA A CA 1
ATOM 741 C C . ALA A 1 97 ? 3.638 -7.955 -7.167 1.00 95.81 97 ALA A C 1
ATOM 743 O O . ALA A 1 97 ? 3.721 -6.767 -6.846 1.00 95.81 97 ALA A O 1
ATOM 744 N N . LYS A 1 98 ? 4.707 -8.759 -7.220 1.00 96.56 98 LYS A N 1
ATOM 745 C CA . LYS A 1 98 ? 6.063 -8.327 -6.842 1.00 96.56 98 LYS A CA 1
ATOM 746 C C . LYS A 1 98 ? 6.549 -7.161 -7.711 1.00 96.56 98 LYS A C 1
ATOM 748 O O . LYS A 1 98 ? 6.206 -7.142 -8.893 1.00 96.56 98 LYS A O 1
ATOM 753 N N . PRO A 1 99 ? 7.379 -6.248 -7.174 1.00 95.06 99 PRO A N 1
ATOM 754 C CA . PRO A 1 99 ? 8.064 -5.252 -7.984 1.00 95.06 99 PRO A CA 1
ATOM 755 C C . PRO A 1 99 ? 8.809 -5.866 -9.163 1.00 95.06 99 PRO A C 1
ATOM 757 O O . PRO A 1 99 ? 9.409 -6.933 -9.046 1.00 95.06 99 PRO A O 1
ATOM 760 N N . SER A 1 100 ? 8.780 -5.171 -10.294 1.00 93.38 100 SER A N 1
ATOM 761 C CA . SER A 1 100 ? 9.406 -5.643 -11.532 1.00 93.38 100 SER A CA 1
ATOM 762 C C . SER A 1 100 ? 10.001 -4.513 -12.369 1.00 93.38 100 SER A C 1
ATOM 764 O O . SER A 1 100 ? 10.080 -4.619 -13.591 1.00 93.38 100 SER A O 1
ATOM 766 N N . ILE A 1 101 ? 10.392 -3.413 -11.720 1.00 90.38 101 ILE A N 1
ATOM 767 C CA . ILE A 1 101 ? 11.143 -2.327 -12.358 1.00 90.38 101 ILE A CA 1
ATOM 768 C C . ILE A 1 101 ? 12.557 -2.820 -12.651 1.00 90.38 101 ILE A C 1
ATOM 770 O O . ILE A 1 101 ? 13.159 -3.515 -11.836 1.00 90.38 101 ILE A O 1
ATOM 774 N N . VAL A 1 102 ? 13.077 -2.437 -13.810 1.00 88.06 102 VAL A N 1
ATOM 775 C CA . VAL A 1 102 ? 14.413 -2.797 -14.292 1.00 88.06 102 VAL A CA 1
ATOM 776 C C . VAL A 1 102 ? 15.136 -1.536 -14.756 1.00 88.06 102 VAL A C 1
ATOM 778 O O . VAL A 1 102 ? 14.521 -0.624 -15.312 1.00 88.06 102 VAL A O 1
ATOM 781 N N . GLU A 1 103 ? 16.438 -1.465 -14.484 1.00 78.56 103 GLU A N 1
ATOM 782 C CA . GLU A 1 103 ? 17.236 -0.255 -14.716 1.00 78.56 103 GLU A CA 1
ATOM 783 C C . GLU A 1 103 ? 17.509 -0.007 -16.201 1.00 78.56 103 GLU A C 1
ATOM 785 O O . GLU A 1 103 ? 17.391 1.123 -16.675 1.00 78.56 103 GLU A O 1
ATOM 790 N N . THR A 1 104 ? 17.827 -1.064 -16.952 1.00 75.44 104 THR A N 1
ATOM 791 C CA . THR A 1 104 ? 18.115 -0.980 -18.387 1.00 75.44 104 THR A CA 1
ATOM 792 C C . THR A 1 104 ? 17.370 -2.055 -19.166 1.00 75.44 104 THR A C 1
ATOM 794 O O . THR A 1 104 ? 16.938 -3.069 -18.612 1.00 75.44 104 THR A O 1
ATOM 797 N N . LYS A 1 105 ? 17.217 -1.835 -20.476 1.00 69.00 105 LYS A N 1
ATOM 798 C CA . LYS A 1 105 ? 16.582 -2.805 -21.372 1.00 69.00 105 LYS A CA 1
ATOM 799 C C . LYS A 1 105 ? 17.420 -4.080 -21.513 1.00 69.00 105 LYS A C 1
ATOM 801 O O . LYS A 1 105 ? 16.843 -5.152 -21.660 1.00 69.00 105 LYS A O 1
ATOM 806 N N . GLU A 1 106 ? 18.751 -3.988 -21.424 1.00 70.50 106 GLU A N 1
ATOM 807 C CA . GLU A 1 106 ? 19.629 -5.166 -21.478 1.00 70.50 106 GLU A CA 1
ATOM 808 C C . GLU A 1 106 ? 19.417 -6.092 -20.271 1.00 70.50 106 GLU A C 1
ATOM 810 O O . GLU A 1 106 ? 19.405 -7.311 -20.428 1.00 70.50 106 GLU A O 1
ATOM 815 N N . ASN A 1 107 ? 19.163 -5.523 -19.087 1.00 64.88 107 ASN A N 1
ATOM 816 C CA . ASN A 1 107 ? 18.949 -6.271 -17.842 1.00 64.88 107 ASN A CA 1
ATOM 817 C C . ASN A 1 107 ? 17.574 -6.956 -17.756 1.00 64.88 107 ASN A C 1
ATOM 819 O O . ASN A 1 107 ? 17.312 -7.708 -16.819 1.00 64.88 107 ASN A O 1
ATOM 823 N N . ALA A 1 108 ? 16.675 -6.669 -18.695 1.00 63.31 108 ALA A N 1
ATOM 824 C CA . ALA A 1 108 ? 15.249 -6.918 -18.537 1.00 63.31 108 ALA A CA 1
ATOM 825 C C . ALA A 1 108 ? 14.688 -8.047 -19.418 1.00 63.31 108 ALA A C 1
ATOM 827 O O . ALA A 1 108 ? 13.531 -8.439 -19.257 1.00 63.31 108 ALA A O 1
ATOM 828 N N . GLY A 1 109 ? 15.501 -8.586 -20.331 1.00 68.25 109 GLY A N 1
ATOM 829 C CA . GLY A 1 109 ? 15.076 -9.616 -21.280 1.00 68.25 109 GLY A CA 1
ATOM 830 C C . GLY A 1 109 ? 14.083 -9.108 -22.336 1.00 68.25 109 GLY A C 1
ATOM 831 O O . GLY A 1 109 ? 13.819 -7.912 -22.458 1.00 68.25 109 GLY A O 1
ATOM 832 N N . SER A 1 110 ? 13.530 -10.029 -23.132 1.00 75.31 110 SER A N 1
ATOM 833 C CA . SER A 1 110 ? 12.603 -9.716 -24.236 1.00 75.31 110 SER A CA 1
ATOM 834 C C . SER A 1 110 ? 11.268 -9.118 -23.789 1.00 75.31 110 SER A C 1
ATOM 836 O O . SER A 1 110 ? 10.614 -8.437 -24.575 1.00 75.31 110 SER A O 1
ATOM 838 N N . ASP A 1 111 ? 10.877 -9.357 -22.538 1.00 82.81 111 ASP A N 1
ATOM 839 C CA . ASP A 1 111 ? 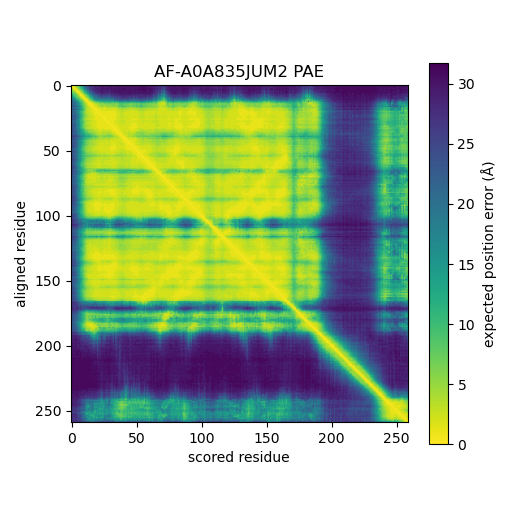9.526 -9.078 -22.033 1.00 82.81 111 ASP A CA 1
ATOM 840 C C . ASP A 1 111 ? 9.429 -7.713 -21.332 1.00 82.81 111 ASP A C 1
ATOM 842 O O . ASP A 1 111 ? 8.383 -7.321 -20.808 1.00 82.81 111 ASP A O 1
ATOM 846 N N . ALA A 1 112 ? 10.539 -6.975 -21.324 1.00 86.19 112 ALA A N 1
ATOM 847 C CA . ALA A 1 112 ? 10.640 -5.645 -20.766 1.00 86.19 112 ALA A CA 1
ATOM 848 C C . ALA A 1 112 ? 9.822 -4.634 -21.568 1.00 86.19 112 ALA A C 1
ATOM 850 O O . ALA A 1 112 ? 10.011 -4.443 -22.772 1.00 86.19 112 ALA A O 1
ATOM 851 N N . VAL A 1 113 ? 8.967 -3.901 -20.869 1.00 86.62 113 VAL A N 1
ATOM 852 C CA . VAL A 1 113 ? 8.178 -2.809 -21.423 1.00 86.62 113 VAL A CA 1
ATOM 853 C C . VAL A 1 113 ? 8.735 -1.494 -20.902 1.00 86.62 113 VAL A C 1
ATOM 855 O O . VAL A 1 113 ? 8.971 -1.326 -19.705 1.00 86.62 113 VAL A O 1
ATOM 858 N N . GLN A 1 114 ? 8.927 -0.531 -21.800 1.00 87.00 114 GLN A N 1
ATOM 859 C CA . GLN A 1 114 ? 9.227 0.834 -21.393 1.00 87.00 114 GLN A CA 1
ATOM 860 C C . GLN A 1 114 ? 7.929 1.544 -21.014 1.00 87.00 114 GLN A C 1
ATOM 862 O O . GLN A 1 114 ? 6.950 1.543 -21.766 1.00 87.00 114 GLN A O 1
ATOM 867 N N . SER A 1 115 ? 7.900 2.165 -19.840 1.00 84.00 115 SER A N 1
ATOM 868 C CA . SER A 1 115 ? 6.799 3.039 -19.462 1.00 84.00 115 SER A CA 1
ATOM 869 C C . SER A 1 115 ? 6.786 4.283 -20.351 1.00 84.00 115 SER A C 1
ATOM 871 O O . SER A 1 115 ? 7.798 4.673 -20.932 1.00 84.00 115 SER A O 1
ATOM 873 N N . LYS A 1 116 ? 5.657 4.997 -20.379 1.00 76.56 116 LYS A N 1
ATOM 874 C CA . LYS A 1 116 ? 5.534 6.293 -21.078 1.00 76.56 116 LYS A CA 1
ATOM 875 C C . LYS A 1 116 ? 6.509 7.373 -20.577 1.00 76.56 116 LYS A C 1
ATOM 877 O O . LYS A 1 116 ? 6.466 8.502 -21.056 1.00 76.56 116 LYS A O 1
ATOM 882 N N . ARG A 1 117 ? 7.304 7.079 -19.551 1.00 68.62 117 ARG A N 1
ATOM 883 C CA . ARG A 1 117 ? 8.079 8.043 -18.776 1.00 68.62 117 ARG A CA 1
ATOM 884 C C . ARG A 1 117 ? 9.531 7.613 -18.555 1.00 68.62 117 ARG A C 1
ATOM 886 O O . ARG A 1 117 ? 10.253 8.290 -17.836 1.00 68.62 117 ARG A O 1
ATOM 893 N N . GLY A 1 118 ? 9.963 6.536 -19.212 1.00 78.38 118 GLY A N 1
ATOM 894 C CA . GLY A 1 118 ? 11.378 6.212 -19.399 1.00 78.38 118 GLY A CA 1
ATOM 895 C C . GLY A 1 118 ? 11.880 5.011 -18.607 1.00 78.38 118 GLY A C 1
ATOM 896 O O . GLY A 1 118 ? 12.795 4.349 -19.088 1.00 78.38 118 GLY A O 1
ATOM 897 N N . HIS A 1 119 ? 11.267 4.676 -17.465 1.00 86.25 119 HIS A N 1
ATOM 898 C CA . HIS A 1 119 ? 11.637 3.469 -16.719 1.00 86.25 119 HIS A CA 1
ATOM 899 C C . HIS A 1 119 ? 11.150 2.203 -17.424 1.00 86.25 119 HIS A C 1
ATOM 901 O O . HIS A 1 119 ? 10.081 2.190 -18.043 1.00 86.25 119 HIS A O 1
ATOM 907 N N . PHE A 1 120 ? 11.911 1.125 -17.288 1.00 88.75 120 PHE A N 1
ATOM 908 C CA . PHE A 1 120 ? 11.543 -0.185 -17.807 1.00 88.75 120 PHE A CA 1
ATOM 909 C C . PHE A 1 120 ? 10.915 -1.034 -16.699 1.00 88.75 120 PHE A C 1
ATOM 911 O O . PHE A 1 120 ? 11.182 -0.840 -15.510 1.00 88.75 120 PHE A O 1
ATOM 918 N N . TYR A 1 121 ? 10.062 -1.979 -17.080 1.00 89.81 121 TYR A N 1
ATOM 919 C CA . TYR A 1 121 ? 9.487 -2.955 -16.163 1.00 89.81 121 TYR A CA 1
ATOM 920 C C . TYR A 1 121 ? 9.043 -4.221 -16.899 1.00 89.81 121 TYR A C 1
ATOM 922 O O . TYR A 1 121 ? 8.785 -4.185 -18.099 1.00 89.81 121 TYR A O 1
ATOM 930 N N . VAL A 1 122 ? 8.880 -5.326 -16.173 1.00 90.00 122 VAL A N 1
ATOM 931 C CA . VAL A 1 122 ? 8.265 -6.556 -16.701 1.00 90.00 122 VAL A CA 1
ATOM 932 C C . VAL A 1 122 ? 6.836 -6.678 -16.159 1.00 90.00 122 VAL A C 1
ATOM 934 O O . VAL A 1 122 ? 6.660 -6.730 -14.940 1.00 90.00 122 VAL A O 1
ATOM 937 N N . PRO A 1 123 ? 5.787 -6.697 -16.999 1.00 88.19 123 PRO A N 1
ATOM 938 C CA . PRO A 1 123 ? 4.419 -6.911 -16.528 1.00 88.19 123 PRO A CA 1
ATOM 939 C C . PRO A 1 123 ? 4.288 -8.207 -15.701 1.00 88.19 123 PRO A C 1
ATOM 941 O O . PRO A 1 123 ? 4.806 -9.244 -16.118 1.00 88.19 123 PRO A O 1
ATOM 944 N N . PRO A 1 124 ? 3.589 -8.207 -14.549 1.00 87.94 124 PRO A N 1
ATOM 945 C CA . PRO A 1 124 ? 3.397 -9.420 -13.769 1.00 87.94 124 PRO A CA 1
ATOM 946 C C . PRO A 1 124 ? 2.551 -10.440 -14.538 1.00 87.94 124 PRO A C 1
ATOM 948 O O . PRO A 1 124 ? 1.501 -10.114 -15.103 1.00 87.94 124 PRO A O 1
ATOM 951 N N . ALA A 1 125 ? 2.975 -11.702 -14.500 1.00 87.31 125 ALA A N 1
ATOM 952 C CA . ALA A 1 125 ? 2.164 -12.804 -14.996 1.00 87.31 125 ALA A CA 1
ATOM 953 C C . ALA A 1 125 ? 0.891 -12.979 -14.142 1.00 87.31 125 ALA A C 1
ATOM 955 O O . ALA A 1 125 ? 0.888 -12.770 -12.926 1.00 87.31 125 ALA A O 1
ATOM 956 N N . VAL A 1 126 ? -0.208 -13.389 -14.785 1.00 85.19 126 VAL A N 1
ATOM 957 C CA . VAL A 1 126 ? -1.546 -13.522 -14.168 1.00 85.19 126 VAL A CA 1
ATOM 958 C C . VAL A 1 126 ? -1.545 -14.496 -12.978 1.00 85.19 126 VAL A C 1
ATOM 960 O O . VAL A 1 126 ? -2.318 -14.351 -12.026 1.00 85.19 126 VAL A O 1
ATOM 963 N N . ASP A 1 127 ? -0.690 -15.518 -13.010 1.00 87.44 127 ASP A N 1
ATOM 964 C CA . ASP A 1 127 ? -0.524 -16.508 -11.944 1.00 87.44 127 ASP A CA 1
ATOM 965 C C . ASP A 1 127 ? 0.225 -15.970 -10.716 1.00 87.44 127 ASP A C 1
ATOM 967 O O . ASP A 1 127 ? 0.072 -16.534 -9.636 1.00 87.44 127 ASP A O 1
ATOM 971 N N . LYS A 1 128 ? 0.958 -14.858 -10.851 1.00 91.31 128 LYS A N 1
ATOM 972 C CA . LYS A 1 128 ? 1.708 -14.215 -9.760 1.00 91.31 128 LYS A CA 1
ATOM 973 C C . LYS A 1 128 ? 0.922 -13.150 -9.003 1.00 91.31 128 LYS A C 1
ATOM 975 O O . LYS A 1 128 ? 1.392 -12.689 -7.966 1.00 91.31 128 LYS A O 1
ATOM 980 N N . VAL A 1 129 ? -0.259 -12.771 -9.489 1.00 91.25 129 VAL A N 1
ATOM 981 C CA . VAL A 1 129 ? -1.150 -11.857 -8.767 1.00 91.25 129 VAL A CA 1
ATOM 982 C C . VAL A 1 129 ? -1.762 -12.582 -7.569 1.00 91.25 129 VAL A C 1
ATOM 984 O O . VAL A 1 129 ? -2.449 -13.595 -7.728 1.00 91.25 129 VAL A O 1
ATOM 987 N N . GLN A 1 130 ? -1.538 -12.035 -6.379 1.00 95.06 130 GLN A N 1
ATOM 988 C CA . GLN A 1 130 ? -2.127 -12.488 -5.121 1.00 95.06 130 GLN A CA 1
ATOM 989 C C . GLN A 1 130 ? -3.132 -11.462 -4.604 1.00 95.06 130 GLN A C 1
ATOM 991 O O . GLN A 1 130 ? -3.133 -10.310 -5.030 1.00 95.06 130 GLN A O 1
ATOM 996 N N . VAL A 1 131 ? -4.001 -11.871 -3.684 1.00 97.19 131 VAL A N 1
ATOM 997 C CA . VAL A 1 131 ? -4.920 -10.958 -3.001 1.00 97.19 131 VAL A CA 1
ATOM 998 C C . VAL A 1 131 ? -4.713 -11.092 -1.507 1.00 97.19 131 VAL A C 1
ATOM 1000 O O . VAL A 1 131 ? -4.800 -12.194 -0.966 1.00 97.19 131 VAL A O 1
ATOM 1003 N N . PHE A 1 132 ? -4.516 -9.960 -0.845 1.00 98.25 132 PHE A N 1
ATOM 1004 C CA . PHE A 1 132 ? -4.452 -9.885 0.602 1.00 98.25 132 PHE A CA 1
ATOM 1005 C C . PHE A 1 132 ? -5.734 -9.313 1.188 1.00 98.25 132 PHE A C 1
ATOM 1007 O O . PHE A 1 132 ? -6.343 -8.408 0.619 1.00 98.25 132 PHE A O 1
ATOM 1014 N N . ARG A 1 133 ? -6.134 -9.858 2.334 1.00 98.19 133 ARG A N 1
ATOM 1015 C CA . ARG A 1 133 ? -7.109 -9.298 3.264 1.00 98.19 133 ARG A CA 1
ATOM 1016 C C . ARG A 1 133 ? -6.339 -8.545 4.342 1.00 98.19 133 ARG A C 1
ATOM 1018 O O . ARG A 1 133 ? -5.411 -9.094 4.924 1.00 98.19 133 ARG A O 1
ATOM 1025 N N . ILE A 1 134 ? -6.732 -7.307 4.599 1.00 98.25 134 ILE A N 1
ATOM 1026 C CA . ILE A 1 134 ? -6.186 -6.475 5.664 1.00 98.25 134 ILE A CA 1
ATOM 1027 C C . ILE A 1 134 ? -7.318 -6.248 6.662 1.00 98.25 134 ILE A C 1
ATOM 1029 O O . ILE A 1 134 ? -8.403 -5.795 6.285 1.00 98.25 134 ILE A O 1
ATOM 1033 N N . SER A 1 135 ? -7.089 -6.603 7.924 1.00 96.69 135 SER A N 1
ATOM 1034 C CA . SER A 1 135 ? -8.072 -6.432 8.990 1.00 96.69 135 SER A CA 1
ATOM 1035 C C . SER A 1 135 ? -7.499 -5.778 10.238 1.00 96.69 135 SER A C 1
ATOM 1037 O O . SER A 1 135 ? -6.319 -5.934 10.547 1.00 96.69 135 SER A O 1
ATOM 1039 N N . GLY A 1 136 ? -8.363 -5.062 10.959 1.00 95.50 136 GLY A N 1
ATOM 1040 C CA . GLY A 1 136 ? -7.997 -4.343 12.172 1.00 95.50 136 GLY A CA 1
ATOM 1041 C C . GLY A 1 136 ? -7.263 -3.035 11.891 1.00 95.50 136 GLY A C 1
ATOM 1042 O O . GLY A 1 136 ? -7.173 -2.568 10.755 1.00 95.50 136 GLY A O 1
ATOM 1043 N N . SER A 1 137 ? -6.742 -2.437 12.959 1.00 94.88 137 SER A N 1
ATOM 1044 C CA . SER A 1 137 ? -6.032 -1.155 12.939 1.00 94.88 137 SER A CA 1
ATOM 1045 C C . SER A 1 137 ? -4.604 -1.321 12.421 1.00 94.88 137 SER A C 1
ATOM 1047 O O . SER A 1 137 ? -3.640 -1.223 13.174 1.00 94.88 137 SER A O 1
ATOM 1049 N N . LYS A 1 138 ? -4.486 -1.623 11.127 1.00 95.81 138 LYS A N 1
ATOM 1050 C CA . LYS A 1 138 ? -3.217 -1.798 10.419 1.00 95.81 138 LYS A CA 1
ATOM 1051 C C . LYS A 1 138 ? -3.167 -0.878 9.213 1.00 95.81 138 LYS A C 1
ATOM 1053 O O . LYS A 1 138 ? -4.193 -0.606 8.581 1.00 95.81 138 LYS A O 1
ATOM 1058 N N . PHE A 1 139 ? -1.963 -0.481 8.835 1.00 97.56 139 PHE A N 1
ATOM 1059 C CA . PHE A 1 139 ? -1.712 0.049 7.502 1.00 97.56 139 PHE A CA 1
ATOM 1060 C C . PHE A 1 139 ? -0.653 -0.793 6.800 1.00 97.56 139 PHE A C 1
ATOM 1062 O O . PHE A 1 139 ? 0.147 -1.480 7.432 1.00 97.56 139 PHE A O 1
ATOM 1069 N N . ILE A 1 140 ? -0.675 -0.779 5.474 1.00 98.56 140 ILE A N 1
ATOM 1070 C CA . ILE A 1 140 ? 0.347 -1.423 4.654 1.00 98.56 140 ILE A CA 1
ATOM 1071 C C . ILE A 1 140 ? 1.230 -0.357 4.034 1.00 98.56 140 ILE A C 1
ATOM 1073 O O . ILE A 1 140 ? 0.739 0.707 3.665 1.00 98.56 140 ILE A O 1
ATOM 1077 N N . LYS A 1 141 ? 2.518 -0.657 3.895 1.00 98.56 141 LYS A N 1
ATOM 1078 C CA . LYS A 1 141 ? 3.487 0.136 3.141 1.00 98.56 141 LYS A CA 1
ATOM 1079 C C . LYS A 1 141 ? 3.973 -0.680 1.954 1.00 98.56 141 LYS A C 1
ATOM 1081 O O . LYS A 1 141 ? 4.681 -1.663 2.132 1.00 98.56 141 LYS A O 1
ATOM 1086 N N . LEU A 1 142 ? 3.613 -0.280 0.744 1.00 98.56 142 LEU A N 1
ATOM 1087 C CA . LEU A 1 142 ? 4.052 -0.902 -0.501 1.00 98.56 142 LEU A CA 1
ATOM 1088 C C . LEU A 1 142 ? 5.496 -0.515 -0.818 1.00 98.56 142 LEU A C 1
ATOM 1090 O O . LEU A 1 142 ? 5.884 0.652 -0.701 1.00 98.56 142 LEU A O 1
ATOM 1094 N N . ASN A 1 143 ? 6.296 -1.496 -1.234 1.00 98.00 143 ASN A N 1
ATOM 1095 C CA . ASN A 1 143 ? 7.623 -1.240 -1.783 1.00 98.00 143 ASN A CA 1
ATOM 1096 C C . ASN A 1 143 ? 7.523 -0.454 -3.094 1.00 98.00 143 ASN A C 1
ATOM 1098 O O . ASN A 1 143 ? 6.514 -0.508 -3.803 1.00 98.00 143 ASN A O 1
ATOM 1102 N N . ILE A 1 144 ? 8.600 0.259 -3.428 1.00 95.25 144 ILE A N 1
ATOM 1103 C CA . ILE A 1 144 ? 8.730 0.891 -4.741 1.00 95.25 144 ILE A CA 1
ATOM 1104 C C . ILE A 1 144 ? 8.566 -0.192 -5.810 1.00 95.25 144 ILE A C 1
ATOM 1106 O O . ILE A 1 144 ? 9.190 -1.249 -5.744 1.00 95.25 144 ILE A O 1
ATOM 1110 N N . GLY A 1 145 ? 7.702 0.070 -6.782 1.00 94.31 145 GLY A N 1
ATOM 1111 C CA . GLY A 1 145 ? 7.421 -0.838 -7.884 1.00 94.31 145 GLY A CA 1
ATOM 1112 C C . GLY A 1 145 ? 6.442 -1.958 -7.576 1.00 94.31 145 GLY A C 1
ATOM 1113 O O . GLY A 1 145 ? 6.071 -2.656 -8.515 1.00 94.31 145 GLY A O 1
ATOM 1114 N N . THR A 1 146 ? 5.976 -2.131 -6.335 1.00 97.12 146 THR A N 1
ATOM 1115 C CA . THR A 1 146 ? 4.947 -3.136 -6.045 1.00 97.12 146 THR A CA 1
A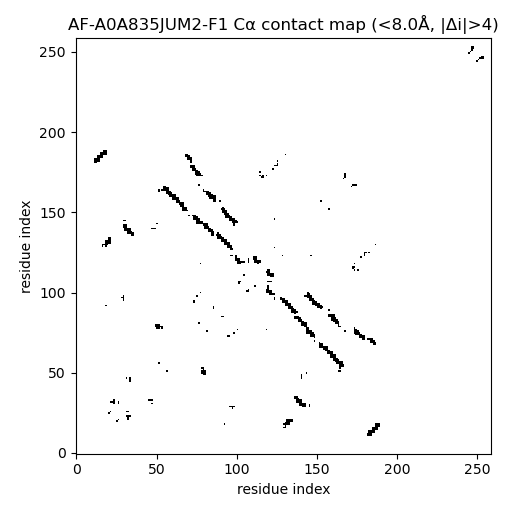TOM 1116 C C . THR A 1 146 ? 3.687 -2.826 -6.837 1.00 97.12 146 THR A C 1
ATOM 1118 O O . THR A 1 146 ? 3.101 -1.741 -6.737 1.00 97.12 146 THR A O 1
ATOM 1121 N N . TRP A 1 147 ? 3.257 -3.812 -7.616 1.00 96.69 147 TRP A N 1
ATOM 1122 C CA . TRP A 1 147 ? 1.995 -3.751 -8.327 1.00 96.69 147 TRP A CA 1
ATOM 1123 C C . TRP A 1 147 ? 0.857 -3.941 -7.343 1.00 96.69 147 TRP A C 1
ATOM 1125 O O . TRP A 1 147 ? 0.907 -4.853 -6.519 1.00 96.69 147 TRP A O 1
ATOM 1135 N N . HIS A 1 148 ? -0.184 -3.126 -7.450 1.00 95.56 148 HIS A N 1
ATOM 1136 C CA . HIS A 1 148 ? -1.339 -3.208 -6.580 1.00 95.56 148 HIS A CA 1
ATOM 1137 C C . HIS A 1 148 ? -2.654 -2.805 -7.273 1.00 95.56 148 HIS A C 1
ATOM 1139 O O . HIS A 1 148 ? -2.678 -2.048 -8.247 1.00 95.56 148 HIS A O 1
ATOM 1145 N N . ALA A 1 149 ? -3.763 -3.354 -6.778 1.00 93.19 149 ALA A N 1
ATOM 1146 C CA . ALA A 1 149 ? -5.128 -3.076 -7.206 1.00 93.19 149 ALA A CA 1
ATOM 1147 C C . ALA A 1 149 ? -6.046 -2.998 -5.980 1.00 93.19 149 ALA A C 1
ATOM 1149 O O . ALA A 1 149 ? -6.261 -3.985 -5.273 1.00 93.19 149 ALA A O 1
ATOM 1150 N N . GLY A 1 150 ? -6.590 -1.810 -5.732 1.00 92.06 150 GLY A N 1
ATOM 1151 C CA . GLY A 1 150 ? -7.387 -1.494 -4.551 1.00 92.06 150 GLY A CA 1
ATOM 1152 C C . GLY A 1 150 ? -7.035 -0.107 -4.008 1.00 92.06 150 GLY A C 1
ATOM 1153 O O . GLY A 1 150 ? -6.371 0.651 -4.715 1.00 92.06 150 GLY A O 1
ATOM 1154 N N . PRO A 1 151 ? -7.488 0.248 -2.795 1.00 96.00 151 PRO A N 1
ATOM 1155 C CA . PRO A 1 151 ? -8.243 -0.588 -1.855 1.00 96.00 151 PRO A CA 1
ATOM 1156 C C . PRO A 1 151 ? -9.592 -1.104 -2.388 1.00 96.00 151 PRO A C 1
ATOM 1158 O O . PRO A 1 151 ? -10.318 -0.389 -3.082 1.00 96.00 151 PRO A O 1
ATOM 1161 N N . LEU A 1 152 ? -9.939 -2.352 -2.057 1.00 96.12 152 LEU A N 1
ATOM 1162 C CA . LEU A 1 152 ? -11.238 -2.979 -2.340 1.00 96.12 152 LEU A CA 1
ATOM 1163 C C . LEU A 1 152 ? -11.940 -3.322 -1.019 1.00 96.12 152 LEU A C 1
ATOM 1165 O O . LEU A 1 152 ? -11.299 -3.796 -0.090 1.00 96.12 152 LEU A O 1
ATOM 1169 N N . PHE A 1 153 ? -13.252 -3.125 -0.915 1.00 95.44 153 PHE A N 1
ATOM 1170 C CA . PHE A 1 153 ? -14.011 -3.386 0.316 1.00 95.44 153 PHE A CA 1
ATOM 1171 C C . PHE A 1 153 ? -15.487 -3.662 -0.001 1.00 95.44 153 PHE A C 1
ATOM 1173 O O . PHE A 1 153 ? -15.924 -3.466 -1.132 1.00 95.44 153 PHE A O 1
ATOM 1180 N N . LYS A 1 154 ? -16.243 -4.185 0.976 1.00 92.56 154 LYS A N 1
ATOM 1181 C CA . LYS A 1 154 ? -17.662 -4.567 0.803 1.00 92.56 154 LYS A CA 1
ATOM 1182 C C . LYS A 1 154 ? -18.634 -3.416 1.058 1.00 92.56 154 LYS A C 1
ATOM 1184 O O . LYS A 1 154 ? -19.729 -3.404 0.506 1.00 92.56 154 LYS A O 1
ATOM 1189 N N . GLN A 1 155 ? -18.264 -2.517 1.958 1.00 92.12 155 GLN A N 1
ATOM 1190 C CA . GLN A 1 155 ? -19.066 -1.381 2.388 1.00 92.12 155 GLN A CA 1
ATOM 1191 C C . GLN A 1 155 ? -19.315 -0.427 1.214 1.00 92.12 155 GLN A C 1
ATOM 1193 O O . GLN A 1 155 ? -18.568 -0.410 0.237 1.00 92.12 155 GLN A O 1
ATOM 1198 N N . GLN A 1 156 ? -20.364 0.393 1.309 1.00 93.38 156 GLN A N 1
ATOM 1199 C CA . GLN A 1 156 ? -20.650 1.377 0.263 1.00 93.38 156 GLN A CA 1
ATOM 1200 C C . GLN A 1 156 ? -19.579 2.465 0.193 1.00 93.38 156 GLN A C 1
ATOM 1202 O O . GLN A 1 156 ? -19.247 2.916 -0.900 1.00 93.38 156 GLN A O 1
ATOM 1207 N N . THR A 1 157 ? -19.030 2.854 1.341 1.00 96.06 157 THR A N 1
ATOM 1208 C CA . THR A 1 157 ? -18.004 3.887 1.461 1.00 96.06 157 THR A CA 1
ATOM 1209 C C . THR A 1 157 ? -16.984 3.492 2.518 1.00 96.06 157 THR A C 1
ATOM 1211 O O . THR A 1 157 ? -17.336 2.833 3.499 1.00 96.06 157 THR A O 1
ATOM 1214 N N . MET A 1 158 ? -15.733 3.895 2.330 1.00 97.06 158 MET A N 1
ATOM 1215 C CA . MET A 1 158 ? -14.678 3.758 3.331 1.00 97.06 158 MET A CA 1
ATOM 1216 C C . MET A 1 158 ? -13.606 4.818 3.090 1.00 97.06 158 MET A C 1
ATOM 1218 O O . MET A 1 158 ? -13.224 5.069 1.943 1.00 97.06 158 MET A O 1
ATOM 1222 N N . ASP A 1 159 ? -13.122 5.405 4.178 1.00 97.94 159 ASP A N 1
ATOM 1223 C CA . ASP A 1 159 ? -12.052 6.391 4.152 1.00 97.94 159 ASP A CA 1
ATOM 1224 C C . ASP A 1 159 ? -10.709 5.717 4.436 1.00 97.94 159 ASP A C 1
ATOM 1226 O O . ASP A 1 159 ? -10.610 4.804 5.263 1.00 97.94 159 ASP A O 1
ATOM 1230 N N . PHE A 1 160 ? -9.667 6.167 3.744 1.00 98.12 160 PHE A N 1
ATOM 1231 C CA . PHE A 1 160 ? -8.315 5.636 3.865 1.00 98.12 160 PHE A CA 1
ATOM 1232 C C . PHE A 1 160 ? -7.310 6.748 4.128 1.00 98.12 160 PHE A C 1
ATOM 1234 O O . PHE A 1 160 ? -7.320 7.766 3.442 1.00 98.12 160 PHE A O 1
ATOM 1241 N N . TYR A 1 161 ? -6.381 6.514 5.046 1.00 98.19 161 TYR A N 1
ATOM 1242 C CA . TYR A 1 161 ? -5.102 7.207 5.048 1.00 98.19 161 TYR A CA 1
ATOM 1243 C C . TYR A 1 161 ? -4.311 6.784 3.810 1.00 98.19 161 TYR A C 1
ATOM 1245 O O . TYR A 1 161 ? -4.140 5.585 3.576 1.00 98.19 161 TYR A O 1
ATOM 1253 N N . ASN A 1 162 ? -3.835 7.751 3.027 1.00 97.56 162 ASN A N 1
ATOM 1254 C CA . ASN A 1 162 ? -2.951 7.509 1.892 1.00 97.56 162 ASN A CA 1
ATOM 1255 C C . ASN A 1 162 ? -1.728 8.430 1.959 1.00 97.56 162 ASN A C 1
ATOM 1257 O O . ASN A 1 162 ? -1.878 9.654 1.954 1.00 97.56 162 ASN A O 1
ATOM 1261 N N . LEU A 1 163 ? -0.536 7.834 2.021 1.00 97.56 163 LEU A N 1
ATOM 1262 C CA . LEU A 1 163 ? 0.754 8.526 1.968 1.00 97.56 163 LEU A CA 1
ATOM 1263 C C . LEU A 1 163 ? 1.477 8.137 0.680 1.00 97.56 163 LEU A C 1
ATOM 1265 O O . LEU A 1 163 ? 1.808 6.972 0.483 1.00 97.56 163 LEU A O 1
ATOM 1269 N N . GLU A 1 164 ? 1.736 9.115 -0.177 1.00 94.00 164 GLU A N 1
ATOM 1270 C CA . GLU A 1 164 ? 2.417 8.962 -1.468 1.00 94.00 164 GLU A CA 1
ATOM 1271 C C . GLU A 1 164 ? 3.081 10.295 -1.867 1.00 94.00 164 GLU A C 1
ATOM 1273 O O . GLU A 1 164 ? 3.150 11.207 -1.047 1.00 94.00 164 GLU A O 1
ATOM 1278 N N . LEU A 1 165 ? 3.570 10.467 -3.102 1.00 91.81 165 LEU A N 1
ATOM 1279 C CA . LEU A 1 165 ? 3.974 11.805 -3.580 1.00 91.81 165 LEU A CA 1
ATOM 1280 C C . LEU A 1 165 ? 2.764 12.604 -4.080 1.00 91.81 165 LEU A C 1
ATOM 1282 O O . LEU A 1 165 ? 1.830 12.050 -4.660 1.00 91.81 165 LEU A O 1
ATOM 1286 N N . SER A 1 166 ? 2.804 13.925 -3.931 1.00 86.56 166 SER A N 1
ATOM 1287 C CA . SER A 1 166 ? 1.727 14.852 -4.306 1.00 86.56 166 SER A CA 1
ATOM 1288 C C . SER A 1 166 ? 1.324 14.785 -5.770 1.00 86.56 166 SER A C 1
ATOM 1290 O O . SER A 1 166 ? 0.159 14.998 -6.106 1.00 86.56 166 SER A O 1
ATOM 1292 N N . ASN A 1 167 ? 2.272 14.448 -6.637 1.00 76.12 167 ASN A N 1
ATOM 1293 C CA . ASN A 1 167 ? 2.046 14.399 -8.062 1.00 76.12 167 ASN A CA 1
ATOM 1294 C C . ASN A 1 167 ? 1.494 13.046 -8.536 1.00 76.12 167 ASN A C 1
ATOM 1296 O O . ASN A 1 167 ? 0.915 13.043 -9.603 1.00 76.12 167 ASN A O 1
ATOM 1300 N N . THR A 1 168 ? 1.526 11.956 -7.755 1.00 57.50 168 THR A N 1
ATOM 1301 C CA . THR A 1 168 ? 1.176 10.561 -8.160 1.00 57.50 168 THR A CA 1
ATOM 1302 C C . THR A 1 168 ? -0.135 10.330 -8.937 1.00 57.50 168 THR A C 1
ATOM 1304 O O . THR A 1 168 ? -0.239 9.310 -9.624 1.00 57.50 168 THR A O 1
ATOM 1307 N N . ASN A 1 169 ? -1.089 11.267 -8.901 1.00 54.88 169 ASN A N 1
ATOM 1308 C CA . ASN A 1 169 ? -2.388 11.176 -9.576 1.00 54.88 169 ASN A CA 1
ATOM 1309 C C . ASN A 1 169 ? -2.578 12.151 -10.763 1.00 54.88 169 ASN A C 1
ATOM 1311 O O . ASN A 1 169 ? -3.578 12.060 -11.475 1.00 54.88 169 ASN A O 1
ATOM 1315 N N . ILE A 1 170 ? -1.637 13.067 -11.022 1.00 54.00 170 ILE A N 1
ATOM 1316 C CA . ILE A 1 170 ? -1.712 14.048 -12.121 1.00 54.00 170 ILE A CA 1
ATOM 1317 C C . ILE A 1 170 ? -0.823 13.565 -13.266 1.00 54.00 170 ILE A C 1
ATOM 1319 O O . ILE A 1 170 ? 0.286 14.050 -13.445 1.00 54.00 170 ILE A O 1
ATOM 1323 N N . SER A 1 171 ? -1.261 12.590 -14.066 1.00 43.97 171 SER A N 1
ATOM 1324 C CA . SER A 1 171 ? -0.468 12.120 -15.225 1.00 43.97 171 SER A CA 1
ATOM 1325 C C . SER A 1 171 ? 1.027 11.872 -14.898 1.00 43.97 171 SER A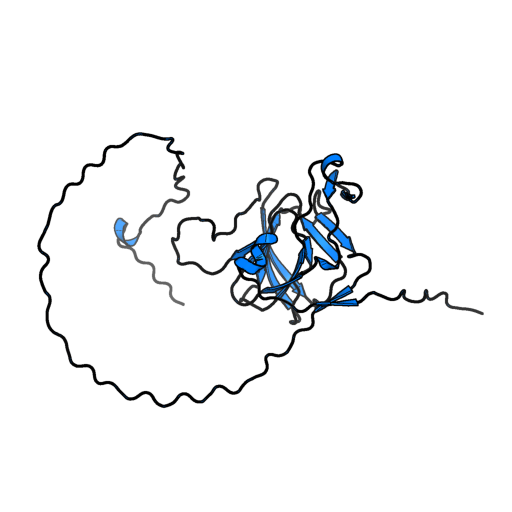 C 1
ATOM 1327 O O . SER A 1 171 ? 1.932 12.313 -15.606 1.00 43.97 171 SER A O 1
ATOM 1329 N N . THR A 1 172 ? 1.251 11.165 -13.791 1.00 45.56 172 THR A N 1
ATOM 1330 C CA . THR A 1 172 ? 2.510 10.692 -13.180 1.00 45.56 172 THR A CA 1
ATOM 1331 C C . THR A 1 172 ? 3.746 10.488 -14.057 1.00 45.56 172 THR A C 1
ATOM 1333 O O . THR A 1 172 ? 3.558 9.797 -15.059 1.00 45.56 172 THR A O 1
ATOM 1336 N N . PRO A 1 173 ? 5.009 10.849 -13.708 1.00 49.62 173 PRO A N 1
ATOM 1337 C CA . PRO A 1 173 ? 6.168 10.290 -14.404 1.00 49.62 173 PRO A CA 1
ATOM 1338 C C . PRO A 1 173 ? 6.486 8.822 -14.047 1.00 49.62 173 PRO A C 1
ATOM 1340 O O . PRO A 1 173 ? 7.427 8.282 -14.603 1.00 49.62 173 PRO A O 1
ATOM 1343 N N . THR A 1 174 ? 5.737 8.138 -13.168 1.00 50.56 174 THR A N 1
ATOM 1344 C CA . THR A 1 174 ? 6.083 6.750 -12.765 1.00 50.56 174 THR A CA 1
ATOM 1345 C C . THR A 1 174 ? 4.932 5.787 -12.508 1.00 50.56 174 THR A C 1
ATOM 1347 O O . THR A 1 174 ? 5.188 4.606 -12.275 1.00 50.56 174 THR A O 1
ATOM 1350 N N . LEU A 1 175 ? 3.685 6.260 -12.561 1.00 55.91 175 LEU A N 1
ATOM 1351 C CA . LEU A 1 175 ? 2.519 5.398 -12.411 1.00 55.91 175 LEU A CA 1
ATOM 1352 C C . LEU A 1 175 ? 2.317 4.603 -13.703 1.00 55.91 175 LEU A C 1
ATOM 1354 O O . LEU A 1 175 ? 2.135 5.190 -14.772 1.00 55.91 175 LEU A O 1
ATOM 1358 N N . VAL A 1 176 ? 2.330 3.279 -13.615 1.00 60.53 176 VAL A N 1
ATOM 1359 C CA . VAL A 1 176 ? 1.995 2.409 -14.745 1.00 60.53 176 VAL A CA 1
ATOM 1360 C C . VAL A 1 176 ? 0.777 1.597 -14.375 1.00 60.53 176 VAL A C 1
ATOM 1362 O O . VAL A 1 176 ? 0.844 0.822 -13.435 1.00 60.53 176 VAL A O 1
ATOM 1365 N N . THR A 1 177 ? -0.302 1.740 -15.140 1.00 73.75 177 THR A N 1
ATOM 1366 C CA . THR A 1 177 ? -1.478 0.873 -15.050 1.00 73.75 177 THR A CA 1
ATOM 1367 C C . THR A 1 177 ? -1.532 -0.012 -16.284 1.00 73.75 177 THR A C 1
ATOM 1369 O O . THR A 1 177 ? -1.555 0.491 -17.408 1.00 73.75 177 THR A O 1
ATOM 1372 N N . ILE A 1 178 ? -1.589 -1.323 -16.077 1.00 67.62 178 ILE A N 1
ATOM 1373 C CA . ILE A 1 178 ? -1.780 -2.305 -17.149 1.00 67.62 178 ILE A CA 1
ATOM 1374 C C . ILE A 1 178 ? -3.085 -3.066 -16.939 1.00 67.62 178 ILE A C 1
ATOM 1376 O O . ILE A 1 178 ? -3.525 -3.245 -15.803 1.00 67.62 178 ILE A O 1
ATOM 1380 N N . ASN A 1 179 ? -3.684 -3.543 -18.030 1.00 73.62 179 ASN A N 1
ATOM 1381 C CA . ASN A 1 179 ? -4.706 -4.583 -17.956 1.00 73.62 179 ASN A CA 1
ATOM 1382 C C . ASN A 1 179 ? -4.002 -5.936 -17.797 1.00 73.62 179 ASN A C 1
ATOM 1384 O O . ASN A 1 179 ? -3.025 -6.208 -18.496 1.00 73.62 179 ASN A O 1
ATOM 1388 N N . VAL A 1 180 ? -4.481 -6.784 -16.892 1.00 65.25 180 VAL A N 1
ATOM 1389 C CA . VAL A 1 180 ? -3.859 -8.081 -16.608 1.00 65.25 180 VAL A CA 1
ATOM 1390 C C . VAL A 1 180 ? -4.264 -9.096 -17.686 1.00 65.25 180 VAL A C 1
ATOM 1392 O O . VAL A 1 180 ? -5.046 -10.004 -17.435 1.00 65.25 180 VAL A O 1
ATOM 1395 N N . HIS A 1 181 ? -3.751 -8.923 -18.908 1.00 67.00 181 HIS A N 1
ATOM 1396 C CA . HIS A 1 181 ? -3.943 -9.822 -20.058 1.00 67.00 181 HIS A CA 1
ATOM 1397 C C . HIS A 1 181 ? -5.416 -10.173 -20.370 1.00 67.00 181 HIS A C 1
ATOM 1399 O O . HIS A 1 181 ? -5.727 -11.302 -20.741 1.00 67.00 181 HIS A O 1
ATOM 1405 N N . GLY A 1 182 ? -6.351 -9.234 -20.180 1.00 61.03 182 GLY A N 1
ATOM 1406 C CA . GLY A 1 182 ? -7.788 -9.477 -20.368 1.00 61.03 182 GLY A CA 1
ATOM 1407 C C . GLY A 1 182 ? -8.422 -10.366 -19.288 1.00 61.03 182 GLY A C 1
ATOM 1408 O O . GLY A 1 182 ? -9.578 -10.768 -19.426 1.00 61.03 182 GLY A O 1
ATOM 1409 N N . CYS A 1 183 ? -7.685 -10.675 -18.216 1.00 61.78 183 CYS A N 1
ATOM 1410 C CA . CYS A 1 183 ? -8.156 -11.472 -17.096 1.00 61.78 183 CYS A CA 1
ATOM 1411 C C . CYS A 1 183 ? -8.835 -10.590 -16.041 1.00 61.78 183 CYS A C 1
ATOM 1413 O O . CYS A 1 183 ? -8.277 -9.599 -15.564 1.00 61.78 183 CYS A O 1
ATOM 1415 N N . MET A 1 184 ? -10.051 -10.968 -15.654 1.00 68.69 184 MET A N 1
ATOM 1416 C CA . MET A 1 184 ? -10.777 -10.355 -14.549 1.00 68.69 184 MET A CA 1
ATOM 1417 C C . MET A 1 184 ? -10.581 -11.186 -13.285 1.00 68.69 184 MET A C 1
ATOM 1419 O O . MET A 1 184 ? -10.961 -12.354 -13.234 1.00 68.69 184 MET A O 1
ATOM 1423 N N . PHE A 1 185 ? -10.049 -10.564 -12.242 1.00 72.00 185 PHE A N 1
ATOM 1424 C CA . PHE A 1 185 ? -9.928 -11.158 -10.920 1.00 72.00 185 PHE A CA 1
ATOM 1425 C C . PHE A 1 185 ? -11.220 -10.936 -10.144 1.00 72.00 185 PHE A C 1
ATOM 1427 O O . PHE A 1 185 ? -11.676 -9.799 -10.025 1.00 72.00 185 PHE A O 1
ATOM 1434 N N . LEU A 1 186 ? -11.799 -12.010 -9.609 1.00 66.31 186 LEU A N 1
ATOM 1435 C CA . LEU A 1 186 ? -12.970 -11.985 -8.734 1.00 66.31 186 LEU A CA 1
ATOM 1436 C C . LEU A 1 186 ? -12.587 -12.548 -7.364 1.00 66.31 186 LEU A C 1
ATOM 1438 O O . LEU A 1 186 ? -12.111 -13.679 -7.262 1.00 66.31 186 LEU A O 1
ATOM 1442 N N . LEU A 1 187 ? -12.808 -11.773 -6.304 1.00 79.38 187 LEU A N 1
ATOM 1443 C CA . LEU A 1 187 ? -12.543 -12.227 -4.942 1.00 79.38 187 LEU A CA 1
ATOM 1444 C C . LEU A 1 187 ? -13.783 -12.935 -4.392 1.00 79.38 187 LEU A C 1
ATOM 1446 O O . LEU A 1 187 ? -14.860 -12.338 -4.319 1.00 79.38 187 LEU A O 1
ATOM 1450 N N . ILE A 1 188 ? -13.619 -14.180 -3.939 1.00 75.31 188 ILE A N 1
ATOM 1451 C CA . ILE A 1 188 ? -14.661 -14.899 -3.195 1.00 75.31 188 ILE A CA 1
ATOM 1452 C C . ILE A 1 188 ? -14.301 -14.899 -1.715 1.00 75.31 188 ILE A C 1
ATOM 1454 O O . ILE A 1 188 ? -13.289 -15.464 -1.292 1.00 75.31 188 ILE A O 1
ATOM 1458 N N . LEU A 1 189 ? -15.166 -14.276 -0.917 1.00 77.75 189 LEU A N 1
ATOM 1459 C CA . LEU A 1 189 ? -15.070 -14.319 0.534 1.00 77.75 189 LEU A CA 1
ATOM 1460 C C . LEU A 1 189 ? -15.933 -15.465 1.044 1.00 77.75 189 LEU A C 1
ATOM 1462 O O . LEU A 1 189 ? -17.145 -15.458 0.845 1.00 77.75 189 LEU A O 1
ATOM 1466 N N . HIS A 1 190 ? -15.308 -16.428 1.709 1.00 64.81 190 HIS A N 1
ATOM 1467 C CA . HIS A 1 190 ? -16.041 -17.472 2.412 1.00 64.81 190 HIS A CA 1
ATOM 1468 C C . HIS A 1 190 ? -16.546 -16.879 3.727 1.00 64.81 190 HIS A C 1
ATOM 1470 O O . HIS A 1 190 ? -15.780 -16.230 4.443 1.00 64.81 190 HIS A O 1
ATOM 1476 N N . SER A 1 191 ? -17.831 -17.059 4.030 1.00 49.09 191 SER A N 1
ATOM 1477 C CA . SER A 1 191 ? -18.361 -16.723 5.350 1.00 49.09 191 SER A CA 1
ATOM 1478 C C . SER A 1 191 ? -17.603 -17.536 6.404 1.00 49.09 191 SER A C 1
ATOM 1480 O O . SER A 1 191 ? -17.389 -18.731 6.179 1.00 49.09 191 SER A O 1
ATOM 1482 N N . PRO A 1 192 ? -17.177 -16.942 7.534 1.00 46.53 192 PRO A N 1
ATOM 1483 C CA . PRO A 1 192 ? -16.683 -17.744 8.638 1.00 46.53 192 PRO A CA 1
ATOM 1484 C C . PRO A 1 192 ? -17.816 -18.681 9.062 1.00 46.53 192 PRO A C 1
ATOM 1486 O O . PRO A 1 192 ? -18.923 -18.231 9.355 1.00 46.53 192 PRO A O 1
ATOM 1489 N N . ILE A 1 193 ? -17.551 -19.986 9.031 1.00 42.16 193 ILE A N 1
ATOM 1490 C CA . ILE A 1 193 ? -18.432 -20.978 9.641 1.00 42.16 193 ILE A CA 1
ATOM 1491 C C . ILE A 1 193 ? -18.462 -20.621 11.126 1.00 42.16 193 ILE A C 1
ATOM 1493 O O . ILE A 1 193 ? -17.438 -20.703 11.803 1.00 42.16 193 ILE A O 1
ATOM 1497 N N . THR A 1 194 ? -19.610 -20.168 11.621 1.00 39.09 194 THR A N 1
ATOM 1498 C CA . THR A 1 194 ? -19.873 -20.031 13.052 1.00 39.09 194 THR A CA 1
ATOM 1499 C C . THR A 1 194 ? -19.889 -21.429 13.655 1.00 39.09 194 THR A C 1
ATOM 1501 O O . THR A 1 194 ? -20.930 -22.075 13.741 1.00 39.09 194 THR A O 1
ATOM 1504 N N . LEU A 1 195 ? -18.717 -21.935 14.036 1.00 44.50 195 LEU A N 1
ATOM 1505 C CA . LEU A 1 195 ? -18.650 -23.063 14.952 1.00 44.50 195 LEU A CA 1
ATOM 1506 C C . LEU A 1 195 ? -19.125 -22.551 16.322 1.00 44.50 195 LEU A C 1
ATOM 1508 O O . LEU A 1 195 ? -18.617 -21.521 16.777 1.00 44.50 195 LEU A O 1
ATOM 1512 N N . PRO A 1 196 ? -20.115 -23.196 16.963 1.00 41.78 196 PRO A N 1
ATOM 1513 C CA . PRO A 1 196 ? -20.537 -22.805 18.299 1.00 41.78 196 PRO A CA 1
ATOM 1514 C C . PRO A 1 196 ? -19.340 -22.906 19.250 1.00 41.78 196 PRO A C 1
ATOM 1516 O O . PRO A 1 196 ? -18.642 -23.921 19.274 1.00 41.78 196 PRO A O 1
ATOM 1519 N N . LEU A 1 197 ? -19.093 -21.836 20.011 1.00 49.72 197 LEU A N 1
ATOM 1520 C CA . LEU A 1 197 ? -18.118 -21.848 21.098 1.00 49.72 197 LEU A CA 1
ATOM 1521 C C . LEU A 1 197 ? -18.475 -23.001 22.055 1.00 49.72 197 LEU A C 1
ATOM 1523 O O . LEU A 1 197 ? -19.629 -23.062 22.491 1.00 49.72 197 LEU A O 1
ATOM 1527 N N . PRO A 1 198 ? -17.539 -23.892 22.427 1.00 48.12 198 PRO A N 1
ATOM 1528 C CA . PRO A 1 198 ? -17.780 -24.784 23.547 1.00 48.12 198 PRO A CA 1
ATOM 1529 C C . PRO A 1 198 ? -17.964 -23.930 24.806 1.00 48.12 198 PRO A C 1
ATOM 1531 O O . PRO A 1 198 ? -17.147 -23.060 25.112 1.00 48.12 198 PRO A O 1
ATOM 1534 N N . SER A 1 199 ? -19.069 -24.158 25.513 1.00 49.34 199 SER A N 1
ATOM 1535 C CA . SER A 1 199 ? -19.352 -23.551 26.811 1.00 49.34 199 SER A CA 1
ATOM 1536 C C . SER A 1 199 ? -18.179 -23.797 27.759 1.00 49.34 199 SER A C 1
ATOM 1538 O O . SER A 1 199 ? -17.835 -24.950 28.027 1.00 49.34 199 SER A O 1
ATOM 1540 N N . ALA A 1 200 ? -17.567 -22.722 28.256 1.00 54.16 200 ALA A N 1
ATOM 1541 C CA . ALA A 1 200 ? -16.527 -22.812 29.269 1.00 54.16 200 ALA A CA 1
ATOM 1542 C C . ALA A 1 200 ? -17.089 -23.491 30.536 1.00 54.16 200 ALA A C 1
ATOM 1544 O O . ALA A 1 200 ? -18.179 -23.121 30.982 1.00 54.16 200 ALA A O 1
ATOM 1545 N N . PRO A 1 201 ? -16.387 -24.471 31.132 1.00 56.97 201 PRO A N 1
ATOM 1546 C CA . PRO A 1 201 ? -16.760 -24.981 32.442 1.00 56.97 201 PRO A CA 1
ATOM 1547 C C . PRO A 1 201 ? -16.508 -23.905 33.516 1.00 56.97 201 PRO A C 1
ATOM 1549 O O . PRO A 1 201 ? -15.616 -23.068 33.352 1.00 56.97 201 PRO A O 1
ATOM 1552 N N . PRO A 1 202 ? -17.271 -23.903 34.621 1.00 46.72 202 PRO A N 1
ATOM 1553 C CA . PRO A 1 202 ? -17.091 -22.934 35.695 1.00 46.72 202 PRO A CA 1
ATOM 1554 C C . PRO A 1 202 ? -15.721 -23.107 36.370 1.00 46.72 202 PRO A C 1
ATOM 1556 O O . PRO A 1 202 ? -15.370 -24.197 36.824 1.00 46.72 202 PRO A O 1
ATOM 1559 N N . CYS A 1 203 ? -14.955 -22.016 36.453 1.00 40.69 203 CYS A N 1
ATOM 1560 C CA . CYS A 1 203 ? -13.725 -21.946 37.240 1.00 40.69 203 CYS A CA 1
ATOM 1561 C C . CYS A 1 203 ? -14.029 -22.167 38.734 1.00 40.69 203 CYS A C 1
ATOM 1563 O O . CYS A 1 203 ? -14.900 -21.479 39.273 1.00 40.69 203 CYS A O 1
ATOM 1565 N N . PRO A 1 204 ? -13.301 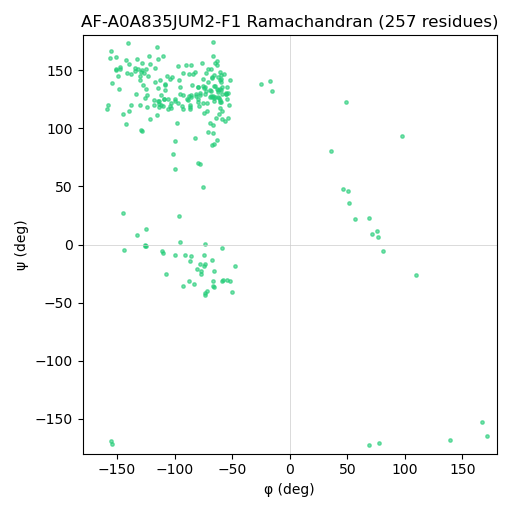-23.045 39.445 1.00 44.38 204 PRO A N 1
ATOM 1566 C CA . PRO A 1 204 ? -13.361 -23.077 40.897 1.00 44.38 204 PRO A CA 1
ATOM 1567 C C . PRO A 1 204 ? -12.635 -21.857 41.481 1.00 44.38 204 PRO A C 1
ATOM 1569 O O . PRO A 1 204 ? -11.515 -21.521 41.095 1.00 44.38 204 PRO A O 1
ATOM 1572 N N . LEU A 1 205 ? -13.306 -21.197 42.425 1.00 43.91 205 LEU A N 1
ATOM 1573 C CA . LEU A 1 205 ? -12.773 -20.122 43.257 1.00 43.91 205 LEU A CA 1
ATOM 1574 C C . LEU A 1 205 ? -11.556 -20.631 44.043 1.00 43.91 205 LEU A C 1
ATOM 1576 O O . LEU A 1 205 ? -11.709 -21.394 44.996 1.00 43.91 205 LEU A O 1
ATOM 1580 N N . PHE A 1 206 ? -10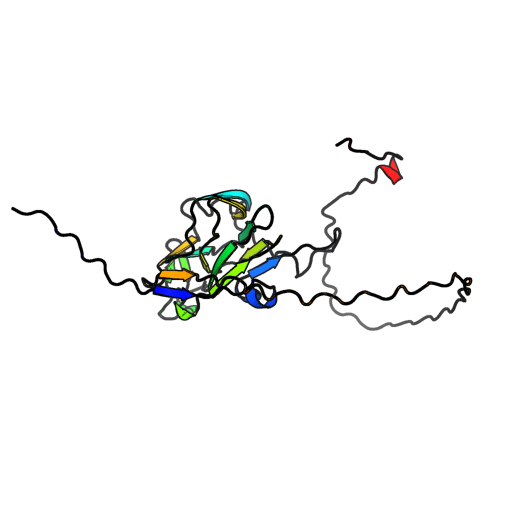.355 -20.190 43.673 1.00 40.75 206 PHE A N 1
ATOM 1581 C CA . PHE A 1 206 ? -9.180 -20.342 44.526 1.00 40.75 206 PHE A CA 1
ATOM 1582 C C . PHE A 1 206 ? -9.086 -19.157 45.488 1.00 40.75 206 PHE A C 1
ATOM 1584 O O . PHE A 1 206 ? -8.968 -17.999 45.090 1.00 40.75 206 PHE A O 1
ATOM 1591 N N . SER A 1 207 ? -9.156 -19.480 46.776 1.00 41.72 207 SER A N 1
ATOM 1592 C CA . SER A 1 207 ? -8.842 -18.587 47.885 1.00 41.72 207 SER A CA 1
ATOM 1593 C C . SER A 1 207 ? -7.338 -18.289 47.887 1.00 41.72 207 SER A C 1
ATOM 1595 O O . SER A 1 207 ? -6.508 -19.195 47.877 1.00 41.72 207 SER A O 1
ATOM 1597 N N . PHE A 1 208 ? -6.991 -17.003 47.919 1.00 42.91 208 PHE A N 1
ATOM 1598 C CA . PHE A 1 208 ? -5.643 -16.535 48.233 1.00 42.91 208 PHE A CA 1
ATOM 1599 C C . PHE A 1 208 ? -5.420 -16.561 49.753 1.00 42.91 208 PHE A C 1
ATOM 1601 O O . PHE A 1 208 ? -6.266 -16.033 50.482 1.00 42.91 208 PHE A O 1
ATOM 1608 N N . PRO A 1 209 ? -4.270 -17.041 50.256 1.00 44.66 209 PRO A N 1
ATOM 1609 C CA . PRO A 1 209 ? -3.742 -16.589 51.527 1.00 44.66 209 PRO A CA 1
ATOM 1610 C C . PRO A 1 209 ? -2.765 -15.416 51.347 1.00 44.66 209 PRO A C 1
ATOM 1612 O O . PRO A 1 209 ? -2.055 -15.281 50.352 1.00 44.66 209 PRO A O 1
ATOM 1615 N N . ARG A 1 210 ? -2.792 -14.555 52.364 1.00 37.16 210 ARG A N 1
ATOM 1616 C CA . ARG A 1 210 ? -2.044 -13.308 52.552 1.00 37.16 210 ARG A CA 1
ATOM 1617 C C . ARG A 1 210 ? -0.520 -13.484 52.644 1.00 37.16 210 ARG A C 1
ATOM 1619 O O . ARG A 1 210 ? -0.019 -14.495 53.118 1.00 37.16 210 ARG A O 1
ATOM 1626 N N . CYS A 1 211 ? 0.137 -12.383 52.279 1.00 37.44 211 CYS A N 1
ATOM 1627 C CA . CYS A 1 211 ? 1.515 -11.920 52.466 1.00 37.44 211 CYS A CA 1
ATOM 1628 C C . CYS A 1 211 ? 2.400 -12.575 53.545 1.00 37.44 211 CYS A C 1
ATOM 1630 O O . CYS A 1 211 ? 2.003 -12.663 54.706 1.00 37.44 211 CYS A O 1
ATOM 1632 N N . LEU A 1 212 ? 3.680 -12.768 53.194 1.00 37.28 212 LEU A N 1
ATOM 1633 C CA . LEU A 1 212 ? 4.827 -12.648 54.104 1.00 37.28 212 LEU A CA 1
ATOM 1634 C C . LEU A 1 212 ? 5.968 -11.829 53.453 1.00 37.28 212 LEU A C 1
ATOM 1636 O O . LEU A 1 212 ? 6.073 -11.737 52.235 1.00 37.28 212 LEU A O 1
ATOM 1640 N N . ALA A 1 213 ? 6.732 -11.190 54.339 1.00 39.16 213 ALA A N 1
ATOM 1641 C CA . ALA A 1 213 ? 7.646 -10.040 54.247 1.00 39.16 213 ALA A CA 1
ATOM 1642 C C . ALA A 1 213 ? 8.955 -10.194 53.410 1.00 39.16 213 ALA A C 1
ATOM 1644 O O . ALA A 1 213 ? 9.256 -11.288 52.936 1.00 39.16 213 ALA A O 1
ATOM 1645 N N . PRO A 1 214 ? 9.744 -9.100 53.224 1.00 40.12 214 PRO A N 1
ATOM 1646 C CA . PRO A 1 214 ? 10.845 -9.020 52.256 1.00 40.12 214 PRO A CA 1
ATOM 1647 C C . PRO A 1 214 ? 12.191 -9.556 52.781 1.00 40.12 214 PRO A C 1
ATOM 1649 O O . PRO A 1 214 ? 12.476 -9.511 53.977 1.00 40.12 214 PRO A O 1
ATOM 1652 N N . VAL A 1 215 ? 13.052 -9.998 51.857 1.00 39.88 215 VAL A N 1
ATOM 1653 C CA . VAL A 1 215 ? 14.434 -10.459 52.104 1.00 39.88 215 VAL A CA 1
ATOM 1654 C C . VAL A 1 215 ? 15.421 -9.414 51.546 1.00 39.88 215 VAL A C 1
ATOM 1656 O O . VAL A 1 215 ? 15.169 -8.884 50.463 1.00 39.88 215 VAL A O 1
ATOM 1659 N N . PRO A 1 216 ? 16.521 -9.067 52.248 1.00 38.69 216 PRO A N 1
ATOM 1660 C CA . PRO A 1 216 ? 17.350 -7.912 51.898 1.00 38.69 216 PRO A CA 1
ATOM 1661 C C . PRO A 1 216 ? 18.393 -8.198 50.805 1.00 38.69 216 PRO A C 1
ATOM 1663 O O . PRO A 1 216 ? 18.987 -9.275 50.750 1.00 38.69 216 PRO A O 1
ATOM 1666 N N . LEU A 1 217 ? 18.672 -7.172 49.991 1.00 34.88 217 LEU A N 1
ATOM 1667 C CA . LEU A 1 217 ? 19.795 -7.108 49.052 1.00 34.88 217 LEU A CA 1
ATOM 1668 C C . LEU A 1 217 ? 21.132 -7.094 49.812 1.00 34.88 217 LEU A C 1
ATOM 1670 O O . LEU A 1 217 ? 21.397 -6.182 50.597 1.00 34.88 217 LEU A O 1
ATOM 1674 N N . LYS A 1 218 ? 22.017 -8.047 49.507 1.00 35.44 218 LYS A N 1
ATOM 1675 C CA . LYS A 1 218 ? 23.458 -7.909 49.743 1.00 35.44 218 LYS A CA 1
ATOM 1676 C C . LYS A 1 218 ? 24.190 -7.827 48.407 1.00 35.44 218 LYS A C 1
ATOM 1678 O O . LYS A 1 218 ? 24.113 -8.729 47.583 1.00 35.44 218 LYS A O 1
ATOM 1683 N N . SER A 1 219 ? 24.866 -6.691 48.259 1.00 34.31 219 SER A N 1
ATOM 1684 C CA . SER A 1 219 ? 26.082 -6.426 47.489 1.00 34.31 219 SER A CA 1
ATOM 1685 C C . SER A 1 219 ? 26.866 -7.670 47.059 1.00 34.31 219 SER A C 1
ATOM 1687 O O . SER A 1 219 ? 27.224 -8.490 47.902 1.00 34.31 219 SER A O 1
ATOM 1689 N N . LEU A 1 220 ? 27.241 -7.714 45.777 1.00 34.50 220 LEU A N 1
ATOM 1690 C CA . LEU A 1 220 ? 28.549 -8.217 45.371 1.00 34.50 220 LEU A CA 1
ATOM 1691 C C . LEU A 1 220 ? 29.052 -7.408 44.164 1.00 34.50 220 LEU A C 1
ATOM 1693 O O . LEU A 1 220 ? 28.484 -7.462 43.075 1.00 34.50 220 LEU A O 1
ATOM 1697 N N . CYS A 1 221 ? 30.118 -6.640 44.388 1.00 33.72 221 CYS A N 1
ATOM 1698 C CA . CYS A 1 221 ? 30.991 -6.138 43.334 1.00 33.72 221 CYS A CA 1
ATOM 1699 C C . CYS A 1 221 ? 31.611 -7.322 42.586 1.00 33.72 221 CYS A C 1
ATOM 1701 O O . CYS A 1 221 ? 32.176 -8.215 43.216 1.00 33.72 221 CYS A O 1
ATOM 1703 N N . ALA A 1 222 ? 31.601 -7.277 41.258 1.00 34.56 222 ALA A N 1
ATOM 1704 C CA . ALA A 1 222 ? 32.542 -8.030 40.444 1.00 34.56 222 ALA A CA 1
ATOM 1705 C C . ALA A 1 222 ? 32.935 -7.173 39.239 1.00 34.56 222 ALA A C 1
ATOM 1707 O O . ALA A 1 222 ? 32.166 -6.975 38.301 1.00 34.56 222 ALA A O 1
ATOM 1708 N N . SER A 1 223 ? 34.141 -6.625 39.325 1.00 35.91 223 SER A N 1
ATOM 1709 C CA . SER A 1 223 ? 34.864 -6.005 38.228 1.00 35.91 223 SER A CA 1
ATOM 1710 C C . SER A 1 223 ? 35.114 -7.047 37.138 1.00 35.91 223 SER A C 1
ATOM 1712 O O . SER A 1 223 ? 35.705 -8.089 37.412 1.00 35.91 223 SER A O 1
ATOM 1714 N N . ALA A 1 224 ? 34.719 -6.752 35.904 1.00 33.88 224 ALA A N 1
ATOM 1715 C CA . ALA A 1 224 ? 35.193 -7.469 34.728 1.00 33.88 224 ALA A CA 1
ATOM 1716 C C . ALA A 1 224 ? 35.684 -6.438 33.709 1.00 33.88 224 ALA A C 1
ATOM 1718 O O . ALA A 1 224 ? 34.900 -5.801 33.007 1.00 33.88 224 ALA A O 1
ATOM 1719 N N . GLN A 1 225 ? 37.003 -6.245 33.685 1.00 34.62 225 GLN A N 1
ATOM 1720 C CA . GLN A 1 225 ? 37.703 -5.626 32.568 1.00 34.62 225 GLN A CA 1
ATOM 1721 C C . GLN A 1 225 ? 37.569 -6.548 31.355 1.00 34.62 225 GLN A C 1
ATOM 1723 O O . GLN A 1 225 ? 37.939 -7.718 31.425 1.00 34.62 225 GLN A O 1
ATOM 1728 N N . ILE A 1 226 ? 37.085 -6.008 30.240 1.00 35.19 226 ILE A N 1
ATOM 1729 C CA . ILE A 1 226 ? 37.322 -6.579 28.916 1.00 35.19 226 ILE A CA 1
ATOM 1730 C C . ILE A 1 226 ? 37.846 -5.441 28.046 1.00 35.19 226 ILE A C 1
ATOM 1732 O O . ILE A 1 226 ? 37.089 -4.621 27.532 1.00 35.19 226 ILE A O 1
ATOM 1736 N N . GLU A 1 227 ? 39.167 -5.390 27.907 1.00 38.94 227 GLU A N 1
ATOM 1737 C CA . GLU A 1 227 ? 39.791 -4.827 26.719 1.00 38.94 227 GLU A CA 1
ATOM 1738 C C . GLU A 1 227 ? 39.728 -5.888 25.622 1.00 38.94 227 GLU A C 1
ATOM 1740 O O . GLU A 1 227 ? 40.213 -6.997 25.812 1.00 38.94 227 GLU A O 1
ATOM 1745 N N . THR A 1 228 ? 39.160 -5.554 24.465 1.00 34.16 228 THR A N 1
ATOM 1746 C CA . THR A 1 228 ? 39.686 -6.015 23.173 1.00 34.16 228 THR A CA 1
ATOM 1747 C C . THR A 1 228 ? 39.219 -5.094 22.044 1.00 34.16 228 THR A C 1
ATOM 1749 O O . THR A 1 228 ? 38.032 -4.906 21.810 1.00 34.16 228 THR A O 1
ATOM 1752 N N . CYS A 1 229 ? 40.228 -4.523 21.385 1.00 30.08 229 CYS A N 1
ATOM 1753 C CA . CYS A 1 229 ? 40.424 -4.354 19.944 1.00 30.08 229 CYS A CA 1
ATOM 1754 C C . CYS A 1 229 ? 39.288 -3.786 19.069 1.00 30.08 229 CYS A C 1
ATOM 1756 O O . CYS A 1 229 ? 38.194 -4.330 18.954 1.00 30.08 229 CYS A O 1
ATOM 1758 N N . GLY A 1 230 ? 39.615 -2.692 18.378 1.00 41.25 230 GLY A N 1
ATOM 1759 C CA . GLY A 1 230 ? 38.701 -1.927 17.546 1.00 41.25 230 GLY A CA 1
ATOM 1760 C C . GLY A 1 230 ? 38.263 -2.612 16.253 1.00 41.25 230 GLY A C 1
ATOM 1761 O O . GLY A 1 230 ? 39.006 -3.349 15.615 1.00 41.25 230 GLY A O 1
ATOM 1762 N N . SER A 1 231 ? 37.053 -2.259 15.828 1.00 35.97 231 SER A N 1
ATOM 1763 C CA . SER A 1 231 ? 36.642 -2.261 14.428 1.00 35.97 231 SER A CA 1
ATOM 1764 C C . SER A 1 231 ? 35.444 -1.321 14.270 1.00 35.97 231 SER A C 1
ATOM 1766 O O . SER A 1 231 ? 34.414 -1.503 14.913 1.00 35.97 231 SER A O 1
ATOM 1768 N N . LEU A 1 232 ? 35.648 -0.264 13.476 1.00 39.56 232 LEU A N 1
ATOM 1769 C CA . LEU A 1 232 ? 34.648 0.558 12.781 1.00 39.56 232 LEU A CA 1
ATOM 1770 C C . LEU A 1 232 ? 33.320 0.801 13.524 1.00 39.56 232 LEU A C 1
ATOM 1772 O O . LEU A 1 232 ? 32.281 0.224 13.205 1.00 39.56 232 LEU A O 1
ATOM 1776 N N . ARG A 1 233 ? 33.325 1.763 14.456 1.00 39.53 233 ARG A N 1
ATOM 1777 C CA . ARG A 1 233 ? 32.082 2.416 14.885 1.00 39.53 233 ARG A CA 1
ATOM 1778 C C . ARG A 1 233 ? 31.536 3.227 13.712 1.00 39.53 233 ARG A C 1
ATOM 1780 O O . ARG A 1 233 ? 32.020 4.320 13.431 1.00 39.53 233 ARG A O 1
ATOM 1787 N N . SER A 1 234 ? 30.515 2.691 13.050 1.00 41.34 234 SER A N 1
ATOM 1788 C CA . SER A 1 234 ? 29.546 3.515 12.337 1.00 41.34 234 SER A CA 1
ATOM 1789 C C . SER A 1 234 ? 28.973 4.502 13.353 1.00 41.34 234 SER A C 1
ATOM 1791 O O . SER A 1 234 ? 28.254 4.114 14.276 1.00 41.34 234 SER A O 1
ATOM 1793 N N . PHE A 1 235 ? 29.378 5.767 13.252 1.00 39.59 235 PHE A N 1
ATOM 1794 C CA . PHE A 1 235 ? 28.734 6.861 13.962 1.00 39.59 235 PHE A CA 1
ATOM 1795 C C . PHE A 1 235 ? 27.339 7.025 13.356 1.00 39.59 235 PHE A C 1
ATOM 1797 O O . PHE A 1 235 ? 27.126 7.825 12.450 1.00 39.59 235 PHE A O 1
ATOM 1804 N N . VAL A 1 236 ? 26.376 6.250 13.853 1.00 46.28 236 VAL A N 1
ATOM 1805 C CA . VAL A 1 236 ? 24.973 6.637 13.757 1.00 46.28 236 VAL A CA 1
ATOM 1806 C C . VAL A 1 236 ? 24.848 7.868 14.646 1.00 46.28 236 VAL A C 1
ATOM 1808 O O . VAL A 1 236 ? 24.778 7.765 15.870 1.00 46.28 236 VAL A O 1
ATOM 1811 N N . LEU A 1 237 ? 24.931 9.051 14.037 1.00 45.09 237 LEU A N 1
ATOM 1812 C CA . LEU A 1 237 ? 24.534 10.294 14.683 1.00 45.09 237 LEU A CA 1
ATOM 1813 C C . LEU A 1 237 ? 23.097 10.087 15.177 1.00 45.09 237 LEU A C 1
ATOM 1815 O O . LEU A 1 237 ? 22.178 10.002 14.364 1.00 45.09 237 LEU A O 1
ATOM 1819 N N . LYS A 1 238 ? 22.899 9.974 16.498 1.00 45.28 238 LYS A N 1
ATOM 1820 C CA . LYS A 1 238 ? 21.581 10.184 17.108 1.00 45.28 238 LYS A CA 1
ATOM 1821 C C . LYS A 1 238 ? 21.225 11.643 16.835 1.00 45.28 238 LYS A C 1
ATOM 1823 O O . LYS A 1 238 ? 21.613 12.532 17.588 1.00 45.28 238 LYS A O 1
ATOM 1828 N N . VAL A 1 239 ? 20.571 11.897 15.705 1.00 46.09 239 VAL A N 1
ATOM 1829 C CA . VAL A 1 239 ? 19.953 13.188 15.424 1.00 46.09 239 VAL A CA 1
ATOM 1830 C C . VAL A 1 239 ? 18.776 13.284 16.384 1.00 46.09 239 VAL A C 1
ATOM 1832 O O . VAL A 1 239 ? 17.785 12.574 16.239 1.00 46.09 239 VAL A O 1
ATOM 1835 N N . VAL A 1 240 ? 18.933 14.092 17.430 1.00 49.00 240 VAL A N 1
ATOM 1836 C CA . VAL A 1 240 ? 17.827 14.461 18.312 1.00 49.00 240 VAL A CA 1
ATOM 1837 C C . VAL A 1 240 ? 16.928 15.390 17.495 1.00 49.00 240 VAL A C 1
ATOM 1839 O O . VAL A 1 240 ? 17.242 16.560 17.311 1.00 49.00 240 VAL A O 1
ATOM 1842 N N . ASP A 1 241 ? 15.880 14.817 16.909 1.00 54.22 241 ASP A N 1
ATOM 1843 C CA . ASP A 1 241 ? 14.904 15.488 16.035 1.00 54.22 241 ASP A CA 1
ATOM 1844 C C . ASP A 1 241 ? 13.887 16.333 16.829 1.00 54.22 241 ASP A C 1
ATOM 1846 O O . ASP A 1 241 ? 13.347 17.305 16.308 1.00 54.22 241 ASP A O 1
ATOM 1850 N N . HIS A 1 242 ? 13.690 16.024 18.116 1.00 54.94 242 HIS A N 1
ATOM 1851 C CA . HIS A 1 242 ? 12.685 16.659 18.965 1.00 54.94 242 HIS A CA 1
ATOM 1852 C C . HIS A 1 242 ? 13.276 17.225 20.265 1.00 54.94 242 HIS A C 1
ATOM 1854 O O . HIS A 1 242 ? 14.195 16.657 20.854 1.00 54.94 242 HIS A O 1
ATOM 1860 N N . THR A 1 243 ? 12.685 18.319 20.752 1.00 68.25 243 THR A N 1
ATOM 1861 C CA . THR A 1 243 ? 12.951 18.896 22.079 1.00 68.25 243 THR A CA 1
ATOM 1862 C C . THR A 1 243 ? 11.691 18.765 22.929 1.00 68.25 243 THR A C 1
ATOM 1864 O O . THR A 1 243 ? 10.641 19.275 22.545 1.00 68.25 243 THR A O 1
ATOM 1867 N N . THR A 1 244 ? 11.790 18.117 24.090 1.00 74.25 244 THR A N 1
ATOM 1868 C CA . THR A 1 244 ? 10.665 17.940 25.024 1.00 74.25 244 THR A CA 1
ATOM 1869 C C . THR A 1 244 ? 10.828 18.863 26.231 1.00 74.25 244 THR A C 1
ATOM 1871 O O . THR A 1 244 ? 11.847 18.800 26.917 1.00 74.25 244 THR A O 1
ATOM 1874 N N . HIS A 1 245 ? 9.818 19.692 26.519 1.00 77.00 245 HIS A N 1
ATOM 1875 C CA . HIS A 1 245 ? 9.721 20.490 27.752 1.00 77.00 245 HIS A CA 1
ATOM 1876 C C . HIS A 1 245 ? 8.782 19.788 28.739 1.00 77.00 245 HIS A C 1
ATOM 1878 O O . HIS A 1 245 ? 7.648 19.452 28.394 1.00 77.00 245 HIS A O 1
ATOM 1884 N N . ASN A 1 246 ? 9.248 19.530 29.959 1.00 78.25 246 ASN A N 1
ATOM 1885 C CA . ASN A 1 246 ? 8.490 18.825 30.986 1.00 78.25 246 ASN A CA 1
ATOM 1886 C C . ASN A 1 246 ? 7.887 19.829 31.973 1.00 78.25 246 ASN A C 1
ATOM 1888 O O . ASN A 1 246 ? 8.475 20.120 33.014 1.00 78.25 246 ASN A O 1
ATOM 1892 N N . PHE A 1 247 ? 6.676 20.299 31.668 1.00 71.06 247 PHE A N 1
ATOM 1893 C CA . PHE A 1 247 ? 5.942 21.271 32.488 1.00 71.06 247 PHE A CA 1
ATOM 1894 C C . PHE A 1 247 ? 5.770 20.848 33.950 1.00 71.06 247 PHE A C 1
ATOM 1896 O O . PHE A 1 247 ? 5.769 21.697 34.835 1.00 71.06 247 PHE A O 1
ATOM 1903 N N . LYS A 1 248 ? 5.689 19.543 34.236 1.00 71.19 248 LYS A N 1
ATOM 1904 C CA . LYS A 1 248 ? 5.582 19.053 35.614 1.00 71.19 248 LYS A CA 1
ATOM 1905 C C . LYS A 1 248 ? 6.895 19.202 36.384 1.00 71.19 248 LYS A C 1
ATOM 1907 O O . LYS A 1 248 ? 6.864 19.502 37.569 1.00 71.19 248 LYS A O 1
ATOM 1912 N N . GLN A 1 249 ? 8.034 18.944 35.744 1.00 74.50 249 GLN A N 1
ATOM 1913 C CA . GLN A 1 249 ? 9.348 19.018 36.394 1.00 74.50 249 GLN A CA 1
ATOM 1914 C C . GLN A 1 249 ? 9.912 20.439 36.434 1.00 74.50 249 GLN A C 1
ATOM 1916 O O . GLN A 1 249 ? 10.628 20.773 37.371 1.00 74.50 249 GLN A O 1
ATOM 1921 N N . GLN A 1 250 ? 9.639 21.241 35.406 1.00 78.19 250 GLN A N 1
ATOM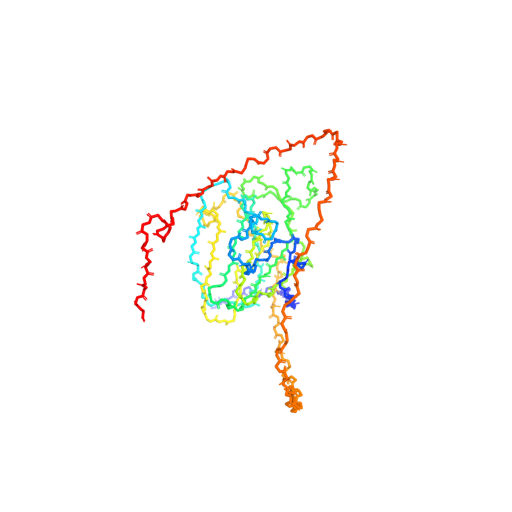 1922 C CA . GLN A 1 250 ? 10.227 22.572 35.245 1.00 78.19 250 GLN A CA 1
ATOM 1923 C C . GLN A 1 250 ? 9.349 23.671 35.839 1.00 78.19 250 GLN A C 1
ATOM 1925 O O . GLN A 1 250 ? 9.884 24.611 36.417 1.00 78.19 250 GLN A O 1
ATOM 1930 N N . ASP A 1 251 ? 8.027 23.520 35.744 1.00 88.38 251 ASP A N 1
ATOM 1931 C CA . ASP A 1 251 ? 7.076 24.581 36.091 1.00 88.38 251 ASP A CA 1
ATOM 1932 C C . ASP A 1 251 ? 6.019 24.129 37.115 1.00 88.38 251 ASP A C 1
ATOM 1934 O O . ASP A 1 251 ? 5.159 24.916 37.495 1.00 88.38 251 ASP A O 1
ATOM 1938 N N . GLU A 1 252 ? 6.054 22.862 37.545 1.00 88.00 252 GLU A N 1
ATOM 1939 C CA . GLU A 1 252 ? 5.051 22.229 38.418 1.00 88.00 252 GLU A CA 1
ATOM 1940 C C . GLU A 1 252 ? 3.603 22.278 37.875 1.00 88.00 252 GLU A C 1
ATOM 1942 O O . GLU A 1 252 ? 2.636 22.112 38.620 1.00 88.00 252 GLU A O 1
ATOM 1947 N N . ILE A 1 253 ? 3.429 22.446 36.559 1.00 75.94 253 ILE A N 1
ATOM 1948 C CA . ILE A 1 253 ? 2.117 22.538 35.899 1.00 75.94 253 ILE A CA 1
ATOM 1949 C C . ILE A 1 253 ? 1.679 21.169 35.362 1.00 75.94 253 ILE A C 1
ATOM 1951 O O . ILE A 1 253 ? 2.443 20.454 34.708 1.00 75.94 253 ILE A O 1
ATOM 1955 N N . VAL A 1 254 ? 0.405 20.825 35.584 1.00 79.56 254 VAL A N 1
ATOM 1956 C CA . VAL A 1 254 ? -0.278 19.681 34.961 1.00 79.56 254 VAL A CA 1
ATOM 1957 C C . VAL A 1 254 ? -1.554 20.176 34.288 1.00 79.56 254 VAL A C 1
ATOM 1959 O O . VAL A 1 254 ? -2.393 20.808 34.925 1.00 79.56 254 VAL A O 1
ATOM 1962 N N . PHE A 1 255 ? -1.706 19.869 33.002 1.00 81.44 255 PHE A N 1
ATOM 1963 C CA . PHE A 1 255 ? -2.916 20.179 32.248 1.00 81.44 255 PHE A CA 1
ATOM 1964 C C . PHE A 1 255 ? -3.937 19.053 32.432 1.00 81.44 255 PHE A C 1
ATOM 1966 O O . PHE A 1 255 ? -3.614 17.883 32.226 1.00 81.44 255 PHE A O 1
ATOM 1973 N N . VAL A 1 256 ? -5.162 19.410 32.814 1.00 78.06 256 VAL A N 1
ATOM 1974 C CA . VAL A 1 256 ? -6.315 18.502 32.867 1.00 78.06 256 VAL A CA 1
ATOM 1975 C C . VAL A 1 256 ? -7.286 18.946 31.777 1.00 78.06 256 VAL A C 1
ATOM 1977 O O . VAL A 1 256 ? -7.589 20.133 31.679 1.00 78.06 256 VAL A O 1
ATOM 1980 N N . ILE A 1 257 ? -7.721 18.008 30.938 1.00 77.81 257 ILE A N 1
ATOM 1981 C CA . ILE A 1 257 ? -8.716 18.245 29.887 1.00 77.81 257 ILE A CA 1
ATOM 1982 C C . ILE A 1 257 ? -10.090 17.908 30.476 1.00 77.81 257 ILE A C 1
ATOM 1984 O O . ILE A 1 257 ? -10.240 16.842 31.072 1.00 77.81 257 ILE A O 1
ATOM 1988 N N . ASP A 1 258 ? -11.044 18.828 30.339 1.00 71.12 258 ASP A N 1
ATOM 1989 C CA . ASP A 1 258 ? -12.463 18.602 30.634 1.00 71.12 258 ASP A CA 1
ATOM 1990 C C . ASP A 1 258 ? -13.141 18.171 29.326 1.00 71.12 258 ASP A C 1
ATOM 1992 O O . ASP A 1 258 ? -13.090 18.923 28.347 1.00 71.12 258 ASP A O 1
ATOM 1996 N N . ASP A 1 259 ? -13.667 16.945 29.291 1.00 50.16 259 ASP A N 1
ATOM 1997 C CA . ASP A 1 259 ? -14.278 16.287 28.122 1.00 50.16 259 ASP A CA 1
ATOM 1998 C C . ASP A 1 259 ? -15.674 15.760 28.494 1.00 50.16 259 ASP A C 1
ATOM 2000 O O . ASP A 1 259 ? -15.791 15.095 29.555 1.00 50.16 259 ASP A O 1
#

Mean predicted aligned error: 14.25 Å

pLDDT: mean 75.93, std 22.3, range [30.08, 98.62]

Organism: NCBI:txid1413687

Sequence (259 aa):
MEISGKSKPQPVNVKVVKPTEATPESFKEYGQVIEASPDGEEFGPKDAQLNLSLGIPRFYIMKLEKRSLKFSSITHHANVTQCLGSIGGGVWYLGVAKPSIVETKENAGSDAVQSKRGHFYVPPAVDKVQVFRISGSKFIKLNIGTWHAGPLFKQQTMDFYNLELSNTNISTPTLVTINVHGCMFLLILHSPITLPLPSAPPCPLFSFPRCLAPVPLKSLCASAQIETCGSLRSFVLKVVDHTTHNFKQQDEIVFVIDD

InterPro domains:
  IPR011051 RmlC-like cupin domain superfamily [SSF51182] (15-174)
  IPR024060 Ureidoglycolate lyase domain superfamily [G3DSA:2.60.120.480] (16-183)

Solvent-accessible surface area (backbone atoms only — not comparable to full-atom values): 16388 Å² total; per-residue (Å²): 141,83,85,81,87,76,76,77,81,74,89,69,48,73,44,79,44,69,62,40,72,64,37,55,83,76,30,51,78,38,27,44,50,36,67,88,74,71,87,90,66,77,94,53,91,74,49,82,86,79,42,56,86,82,56,56,71,31,76,46,78,47,80,45,66,72,44,57,61,54,48,42,49,39,32,26,37,64,68,32,29,39,34,46,25,43,61,91,23,50,65,34,32,38,36,34,29,61,50,36,68,35,94,45,71,86,82,41,56,91,66,46,42,71,47,104,58,72,56,33,28,45,80,78,56,79,87,60,54,46,39,31,32,43,67,46,75,37,35,37,34,36,39,55,22,21,27,36,34,67,86,23,36,86,55,62,62,52,45,24,46,38,36,35,48,64,56,64,82,68,86,35,75,44,59,48,77,45,65,48,86,66,32,34,39,36,59,59,81,78,78,80,78,83,69,79,76,78,80,79,78,85,78,80,88,78,84,82,82,84,88,84,85,91,82,86,90,75,89,79,92,76,91,76,90,77,89,77,83,91,75,85,80,77,79,74,74,82,73,79,87,74,87,86,84,56,45,55,83,77,67,69,47,78,90,81,85,90,129